Protein AF-0000000076662347 (afdb_homodimer)

Secondary structure (DSSP, 8-state):
--------------------------PPP-EEETTGGG-S-TT--HHHHHHHTPPEETT-EEEE--PPP-SSS----EEEESSHHHHHHT-GGGPEEEE-TTTTSTT-EEEEPPSSS-EEEE--HHHHHHHHTS--EEEE-EEP-/--------------------------PPP-EEETTGGG-S-TT--HHHHHHHTPPEETT-EEEE--PPP-SSS----EEEESSHHHHHHT-GGGPEEEE-TTTTSTT-EEEEPPSSS-EEEE--HHHHHHHHTS--EEEE-EEP-

pLDDT: mean 85.64, std 19.39, range [31.97, 98.94]

Solvent-accessible surface area (backbone atoms only — not comparable to full-atom values): 16741 Å² total; per-residue (Å²): 135,83,82,79,80,81,78,79,77,75,77,76,76,76,74,74,75,75,72,75,70,71,67,78,73,76,76,76,67,48,77,42,52,43,58,54,95,68,28,54,50,78,67,44,66,36,51,60,50,43,54,68,57,56,81,42,39,43,58,18,29,40,28,40,33,34,66,46,65,72,87,83,56,84,53,50,37,38,25,35,37,91,47,59,68,44,51,74,67,35,42,49,89,73,36,44,80,75,36,54,40,59,46,18,36,92,88,26,37,76,43,69,39,57,72,74,56,72,44,36,39,28,21,43,47,81,84,8,44,37,26,67,76,16,39,26,38,37,63,50,59,34,40,82,126,136,84,81,77,80,78,78,78,76,78,77,76,76,76,74,74,75,75,73,74,70,70,67,75,73,75,76,75,69,48,78,40,53,41,58,54,94,68,27,55,50,78,67,42,66,36,52,60,49,44,55,70,56,55,80,43,39,45,58,18,30,40,28,37,34,33,67,46,65,72,87,82,55,84,54,49,38,37,26,36,38,90,47,57,69,45,49,74,65,35,40,50,90,74,36,45,80,76,37,55,41,61,46,18,36,93,90,26,37,74,44,69,38,57,71,73,58,71,44,37,41,27,21,42,46,81,84,10,43,37,26,66,75,16,38,25,38,36,62,47,59,35,41,82,126

Structure (mmCIF, N/CA/C/O backbone):
data_AF-0000000076662347-model_v1
#
loop_
_entity.id
_entity.type
_entity.pdbx_description
1 polymer 'Uncharacterized protein LOC109707554'
#
loop_
_atom_site.group_PDB
_atom_site.id
_atom_site.type_symbol
_atom_site.label_atom_id
_atom_site.label_alt_id
_atom_site.label_comp_id
_atom_site.label_asym_id
_atom_site.label_entity_id
_atom_site.label_seq_id
_atom_site.pdbx_PDB_ins_code
_atom_site.Cartn_x
_atom_site.Cartn_y
_atom_site.Cartn_z
_atom_site.occupancy
_atom_site.B_iso_or_equiv
_atom_site.auth_seq_id
_atom_site.auth_comp_id
_atom_site.auth_asym_id
_atom_site.auth_atom_id
_atom_site.pdbx_PDB_model_num
ATOM 1 N N . MET A 1 1 ? -56.281 64.75 11.688 1 36.59 1 MET A N 1
ATOM 2 C CA . MET A 1 1 ? -55.312 64.312 10.719 1 36.59 1 MET A CA 1
ATOM 3 C C . MET A 1 1 ? -54.75 62.938 11.078 1 36.59 1 MET A C 1
ATOM 5 O O . MET A 1 1 ? -54.219 62.75 12.18 1 36.59 1 MET A O 1
ATOM 9 N N . LYS A 1 2 ? -55.438 61.844 10.562 1 46.56 2 LYS A N 1
ATOM 10 C CA . LYS A 1 2 ? -55.25 60.406 10.648 1 46.56 2 LYS A CA 1
ATOM 11 C C . LYS A 1 2 ? -53.844 60 10.211 1 46.56 2 LYS A C 1
ATOM 13 O O . LYS A 1 2 ? -53.344 60.469 9.188 1 46.56 2 LYS A O 1
ATOM 18 N N . MET A 1 3 ? -52.906 59.656 11.148 1 39.09 3 MET A N 1
ATOM 19 C CA . MET A 1 3 ? -51.562 59.094 11.023 1 39.09 3 MET A CA 1
ATOM 20 C C . MET A 1 3 ? -51.562 57.844 10.172 1 39.09 3 MET A C 1
ATOM 22 O O . MET A 1 3 ? -52.344 56.906 10.43 1 39.09 3 MET A O 1
ATOM 26 N N . ILE A 1 4 ? -51.406 57.844 8.844 1 44.88 4 ILE A N 1
ATOM 27 C CA . ILE A 1 4 ? -51.281 56.75 7.895 1 44.88 4 ILE A CA 1
ATOM 28 C C . ILE A 1 4 ? -50.156 55.812 8.32 1 44.88 4 ILE A C 1
ATOM 30 O O . ILE A 1 4 ? -49.062 56.25 8.672 1 44.88 4 ILE A O 1
ATOM 34 N N . SER A 1 5 ? -50.5 54.594 8.883 1 44.72 5 SER A N 1
ATOM 35 C CA . SER A 1 5 ? -49.688 53.469 9.266 1 44.72 5 SER A CA 1
ATOM 36 C C . SER A 1 5 ? -48.875 52.938 8.086 1 44.72 5 SER A C 1
ATOM 38 O O . SER A 1 5 ? -49.438 52.625 7.031 1 44.72 5 SER A O 1
ATOM 40 N N . ALA A 1 6 ? -47.625 53.406 7.816 1 45.03 6 ALA A N 1
ATOM 41 C CA . ALA A 1 6 ? -46.688 52.938 6.801 1 45.03 6 ALA A CA 1
ATOM 42 C C . ALA A 1 6 ? -46.406 51.438 7.012 1 45.03 6 ALA A C 1
ATOM 44 O O . ALA A 1 6 ? -45.875 51.062 8.062 1 45.03 6 ALA A O 1
ATOM 45 N N . SER A 1 7 ? -47.219 50.5 6.477 1 48.19 7 SER A N 1
ATOM 46 C CA . SER A 1 7 ? -46.969 49.062 6.488 1 48.19 7 SER A CA 1
ATOM 47 C C . SER A 1 7 ? -45.656 48.75 5.773 1 48.19 7 SER A C 1
ATOM 49 O O . SER A 1 7 ? -45.469 49.125 4.613 1 48.19 7 SER A O 1
ATOM 51 N N . VAL A 1 8 ? -44.5 48.75 6.426 1 45 8 VAL A N 1
ATOM 52 C CA . VAL A 1 8 ? -43.188 48.344 5.879 1 45 8 VAL A CA 1
ATOM 53 C C . VAL A 1 8 ? -43.281 46.906 5.398 1 45 8 VAL A C 1
ATOM 55 O O . VAL A 1 8 ? -43.656 46 6.16 1 45 8 VAL A O 1
ATOM 58 N N . VAL A 1 9 ? -43.656 46.656 4.129 1 44.41 9 VAL A N 1
ATOM 59 C CA . VAL A 1 9 ? -43.625 45.344 3.469 1 44.41 9 VAL A CA 1
ATOM 60 C C . VAL A 1 9 ? -42.219 44.781 3.48 1 44.41 9 VAL A C 1
ATOM 62 O O . VAL A 1 9 ? -41.281 45.406 2.926 1 44.41 9 VAL A O 1
ATOM 65 N N . ALA A 1 10 ? -41.812 44.156 4.59 1 41.66 10 ALA A N 1
ATOM 66 C CA . ALA A 1 10 ? -40.562 43.438 4.633 1 41.66 10 ALA A CA 1
ATOM 67 C C . ALA A 1 10 ? -40.469 42.406 3.502 1 41.66 10 ALA A C 1
ATOM 69 O O . ALA A 1 10 ? -41.312 41.562 3.367 1 41.66 10 ALA A O 1
ATOM 70 N N . LEU A 1 11 ? -39.906 42.781 2.299 1 37.81 11 LEU A N 1
ATOM 71 C CA . LEU A 1 11 ? -39.594 41.844 1.225 1 37.81 11 LEU A CA 1
ATOM 72 C C . LEU A 1 11 ? -38.656 40.75 1.723 1 37.81 11 LEU A C 1
ATOM 74 O O . LEU A 1 11 ? -37.562 41 2.184 1 37.81 11 LEU A O 1
ATOM 78 N N . ALA A 1 12 ? -39.25 39.719 2.326 1 46.56 12 ALA A N 1
ATOM 79 C CA . ALA A 1 12 ? -38.469 38.531 2.664 1 46.56 12 ALA A CA 1
ATOM 80 C C . ALA A 1 12 ? -37.75 38 1.438 1 46.56 12 ALA A C 1
ATOM 82 O O . ALA A 1 12 ? -38.375 37.562 0.469 1 46.56 12 ALA A O 1
ATOM 83 N N . ILE A 1 13 ? -36.531 38.531 1.102 1 43.59 13 ILE A N 1
ATOM 84 C CA . ILE A 1 13 ? -35.688 37.875 0.089 1 43.59 13 ILE A CA 1
ATOM 85 C C . ILE A 1 13 ? -35.375 36.438 0.504 1 43.59 13 ILE A C 1
ATOM 87 O O . ILE A 1 13 ? -34.781 36.219 1.558 1 43.59 13 ILE A O 1
ATOM 91 N N . ALA A 1 14 ? -36.188 35.469 0.163 1 47.94 14 ALA A N 1
ATOM 92 C CA . ALA A 1 14 ? -35.844 34.062 0.294 1 47.94 14 ALA A CA 1
ATOM 93 C C . ALA A 1 14 ? -34.562 33.719 -0.481 1 47.94 14 ALA A C 1
ATOM 95 O O . ALA A 1 14 ? -34.531 33.812 -1.711 1 47.94 14 ALA A O 1
ATOM 96 N N . SER A 1 15 ? -33.375 34 0.048 1 49.31 15 SER A N 1
ATOM 97 C CA . SER A 1 15 ? -32.188 33.469 -0.598 1 49.31 15 SER A CA 1
ATOM 98 C C . SER A 1 15 ? -32.25 31.953 -0.74 1 49.31 15 SER A C 1
ATOM 100 O O . SER A 1 15 ? -32.406 31.234 0.25 1 49.31 15 SER A O 1
ATOM 102 N N . THR A 1 16 ? -32.844 31.438 -1.761 1 52.88 16 THR A N 1
ATOM 103 C CA . THR A 1 16 ? -32.688 30.016 -2.068 1 52.88 16 THR A CA 1
ATOM 104 C C . THR A 1 16 ? -31.219 29.641 -2.125 1 52.88 16 THR A C 1
ATOM 106 O O . THR A 1 16 ? -30.469 30.125 -2.979 1 52.88 16 THR A O 1
ATOM 109 N N . LEU A 1 17 ? -30.594 29.5 -0.974 1 49.72 17 LEU A N 1
ATOM 110 C CA . LEU A 1 17 ? -29.281 28.859 -1.024 1 49.72 17 LEU A CA 1
ATOM 111 C C . LEU A 1 17 ? -29.328 27.594 -1.877 1 49.72 17 LEU A C 1
ATOM 113 O O . LEU A 1 17 ? -30.031 26.641 -1.535 1 49.72 17 LEU A O 1
ATOM 117 N N . LEU A 1 18 ? -29.172 27.719 -3.164 1 49.34 18 LEU A N 1
ATOM 118 C CA . LEU A 1 18 ? -28.906 26.547 -4.012 1 49.34 18 LEU A CA 1
ATOM 119 C C . LEU A 1 18 ? -27.719 25.75 -3.484 1 49.34 18 LEU A C 1
ATOM 121 O O . LEU A 1 18 ? -26.578 26.203 -3.547 1 49.34 18 LEU A O 1
ATOM 125 N N . SER A 1 19 ? -27.922 25.031 -2.453 1 53.03 19 SER A N 1
ATOM 126 C CA . SER A 1 19 ? -26.922 24.031 -2.084 1 53.03 19 SER A CA 1
ATOM 127 C C . SER A 1 19 ? -26.578 23.125 -3.262 1 53.03 19 SER A C 1
ATOM 129 O O . SER A 1 19 ? -27.438 22.391 -3.75 1 53.03 19 SER A O 1
ATOM 131 N N . MET A 1 20 ? -25.797 23.594 -4.234 1 46.88 20 MET A N 1
ATOM 132 C CA . MET A 1 20 ? -25.281 22.625 -5.199 1 46.88 20 MET A CA 1
ATOM 133 C C . MET A 1 20 ? -24.734 21.391 -4.488 1 46.88 20 MET A C 1
ATOM 135 O O . MET A 1 20 ? -23.656 21.438 -3.898 1 46.88 20 MET A O 1
ATOM 139 N N . SER A 1 21 ? -25.516 20.516 -3.969 1 48.72 21 SER A N 1
ATOM 140 C CA . SER A 1 21 ? -25.031 19.203 -3.564 1 48.72 21 SER A CA 1
ATOM 141 C C . SER A 1 21 ? -24.172 18.578 -4.656 1 48.72 21 SER A C 1
ATOM 143 O O . SER A 1 21 ? -24.656 18.312 -5.762 1 48.72 21 SER A O 1
ATOM 145 N N . VAL A 1 22 ? -22.953 18.922 -4.891 1 49.84 22 VAL A N 1
ATOM 146 C CA . VAL A 1 22 ? -22.094 18.109 -5.754 1 49.84 22 VAL A CA 1
ATOM 147 C C . VAL A 1 22 ? -22.344 16.625 -5.48 1 49.84 22 VAL A C 1
ATOM 149 O O . VAL A 1 22 ? -22.094 16.156 -4.367 1 49.84 22 VAL A O 1
ATOM 152 N N . PRO A 1 23 ? -23.266 16.031 -6.203 1 46.75 23 PRO A N 1
ATOM 153 C CA . PRO A 1 23 ? -23.391 14.594 -5.949 1 46.75 23 PRO A CA 1
ATOM 154 C C . PRO A 1 23 ? -22.031 13.875 -5.93 1 46.75 23 PRO A C 1
ATOM 156 O O . PRO A 1 23 ? -21.203 14.117 -6.797 1 46.75 23 PRO A O 1
ATOM 159 N N . LEU A 1 24 ? -21.469 13.602 -4.816 1 52.66 24 LEU A N 1
ATOM 160 C CA . LEU A 1 24 ? -20.406 12.602 -4.887 1 52.66 24 LEU A CA 1
ATOM 161 C C . LEU A 1 24 ? -20.703 11.578 -5.98 1 52.66 24 LEU A C 1
ATOM 163 O O . LEU A 1 24 ? -21.672 10.812 -5.875 1 52.66 24 LEU A O 1
ATOM 167 N N . ALA A 1 25 ? -20.656 12 -7.195 1 53.94 25 ALA A N 1
ATOM 168 C CA . ALA A 1 25 ? -20.938 11.07 -8.281 1 53.94 25 ALA A CA 1
ATOM 169 C C . ALA A 1 25 ? -20.422 9.672 -7.953 1 53.94 25 ALA A C 1
ATOM 171 O O . ALA A 1 25 ? -19.219 9.492 -7.715 1 53.94 25 ALA A O 1
ATOM 172 N N . ALA A 1 26 ? -21.266 8.828 -7.352 1 65.31 26 ALA A N 1
ATOM 173 C CA . ALA A 1 26 ? -21.031 7.426 -7.031 1 65.31 26 ALA A CA 1
ATOM 174 C C . ALA A 1 26 ? -20.391 6.695 -8.211 1 65.31 26 ALA A C 1
ATOM 176 O O . ALA A 1 26 ? -20.938 6.695 -9.32 1 65.31 26 ALA A O 1
ATOM 177 N N . ARG A 1 27 ? -19.047 6.594 -8.297 1 75.62 27 ARG A N 1
ATOM 178 C CA . ARG A 1 27 ? -18.375 5.824 -9.336 1 75.62 27 ARG A CA 1
ATOM 179 C C . ARG A 1 27 ? -18.984 4.434 -9.469 1 75.62 27 ARG A C 1
ATOM 181 O O . ARG A 1 27 ? -19.328 3.805 -8.469 1 75.62 27 ARG A O 1
ATOM 188 N N . LEU A 1 28 ? -19.359 4.094 -10.703 1 85.75 28 LEU A N 1
ATOM 189 C CA . LEU A 1 28 ? -19.844 2.748 -11 1 85.75 28 LEU A CA 1
ATOM 190 C C . LEU A 1 28 ? -18.75 1.714 -10.758 1 85.75 28 LEU A C 1
ATOM 192 O O . LEU A 1 28 ? -17.562 2 -10.953 1 85.75 28 LEU A O 1
ATOM 196 N N . ASN A 1 29 ? -19.203 0.575 -10.297 1 90.94 29 ASN A N 1
ATOM 197 C CA . ASN A 1 29 ? -18.266 -0.521 -10.086 1 90.94 29 ASN A CA 1
ATOM 198 C C . ASN A 1 29 ? -17.578 -0.938 -11.383 1 90.94 29 ASN A C 1
ATOM 200 O O . ASN A 1 29 ? -18.188 -0.909 -12.445 1 90.94 29 ASN A O 1
ATOM 204 N N . LYS A 1 30 ? -16.359 -1.307 -11.242 1 94.94 30 LYS A N 1
ATOM 205 C CA . LYS A 1 30 ? -15.531 -1.696 -12.383 1 94.94 30 LYS A CA 1
ATOM 206 C C . LYS A 1 30 ? -14.914 -3.078 -12.172 1 94.94 30 LYS A C 1
ATOM 208 O O . LYS A 1 30 ? -14.828 -3.559 -11.039 1 94.94 30 LYS A O 1
ATOM 213 N N . GLU A 1 31 ? -14.586 -3.643 -13.273 1 97.5 31 GLU A N 1
ATOM 214 C CA . GLU A 1 31 ? -13.758 -4.844 -13.281 1 97.5 31 GLU A CA 1
ATOM 215 C C . GLU A 1 31 ? -12.297 -4.512 -13.586 1 97.5 31 GLU A C 1
ATOM 217 O O . GLU A 1 31 ? -12.008 -3.809 -14.555 1 97.5 31 GLU A O 1
ATOM 222 N N . PHE A 1 32 ? -11.453 -4.945 -12.797 1 98.38 32 PHE A N 1
ATOM 223 C CA . PHE A 1 32 ? -10.023 -4.766 -12.977 1 98.38 32 PHE A CA 1
ATOM 224 C C . PHE A 1 32 ? -9.336 -6.105 -13.227 1 98.38 32 PHE A C 1
ATOM 226 O O . PHE A 1 32 ? -9.383 -7 -12.383 1 98.38 32 PHE A O 1
ATOM 233 N N . VAL A 1 33 ? -8.688 -6.203 -14.367 1 98.81 33 VAL A N 1
ATOM 234 C CA . VAL A 1 33 ? -7.809 -7.355 -14.539 1 98.81 33 VAL A CA 1
ATOM 235 C C . VAL A 1 33 ? -6.52 -7.145 -13.75 1 98.81 33 VAL A C 1
ATOM 237 O O . VAL A 1 33 ? -5.758 -6.219 -14.031 1 98.81 33 VAL A O 1
ATOM 240 N N . VAL A 1 34 ? -6.312 -7.996 -12.781 1 98.88 34 VAL A N 1
ATOM 241 C CA . VAL A 1 34 ? -5.125 -7.871 -11.945 1 98.88 34 VAL A CA 1
ATOM 242 C C . VAL A 1 34 ? -3.869 -8.039 -12.797 1 98.88 34 VAL A C 1
ATOM 244 O O . VAL A 1 34 ? -3.721 -9.031 -13.508 1 98.88 34 VAL A O 1
ATOM 247 N N . GLY A 1 35 ? -2.988 -7.027 -12.727 1 98.62 35 GLY A N 1
ATOM 248 C CA . GLY A 1 35 ? -1.78 -7.031 -13.531 1 98.62 35 GLY A CA 1
ATOM 249 C C . GLY A 1 35 ? -1.996 -6.477 -14.93 1 98.62 35 GLY A C 1
ATOM 250 O O . GLY A 1 35 ? -1.051 -6.367 -15.711 1 98.62 35 GLY A O 1
ATOM 251 N N . GLY A 1 36 ? -3.301 -6.164 -15.273 1 98.19 36 GLY A N 1
ATOM 252 C CA . GLY A 1 36 ? -3.588 -5.676 -16.609 1 98.19 36 GLY A CA 1
ATOM 253 C C . GLY A 1 36 ? -3.225 -6.668 -17.703 1 98.19 36 GLY A C 1
ATOM 254 O O . GLY A 1 36 ? -3.623 -7.832 -17.641 1 98.19 36 GLY A O 1
ATOM 255 N N . ASP A 1 37 ? -2.338 -6.176 -18.656 1 97.88 37 ASP A N 1
ATOM 256 C CA . ASP A 1 37 ? -1.938 -7.008 -19.781 1 97.88 37 ASP A CA 1
ATOM 257 C C . ASP A 1 37 ? -0.976 -8.109 -19.344 1 97.88 37 ASP A C 1
ATOM 259 O O . ASP A 1 37 ? -0.789 -9.102 -20.047 1 97.88 37 ASP A O 1
ATOM 263 N N . GLN A 1 38 ? -0.373 -7.93 -18.25 1 97.81 38 GLN A N 1
ATOM 264 C CA . GLN A 1 38 ? 0.601 -8.898 -17.766 1 97.81 38 GLN A CA 1
ATOM 265 C C . GLN A 1 38 ? -0.09 -10.078 -17.078 1 97.81 38 GLN A C 1
ATOM 267 O O . GLN A 1 38 ? 0.528 -11.117 -16.844 1 97.81 38 GLN A O 1
ATOM 272 N N . HIS A 1 39 ? -1.378 -9.867 -16.672 1 98.31 39 HIS A N 1
ATOM 273 C CA . HIS A 1 39 ? -2.139 -10.883 -15.945 1 98.31 39 HIS A CA 1
ATOM 274 C C . HIS A 1 39 ? -1.441 -11.266 -14.648 1 98.31 39 HIS A C 1
ATOM 276 O O . HIS A 1 39 ? -0.762 -10.445 -14.031 1 98.31 39 HIS A O 1
ATOM 282 N N . TRP A 1 40 ? -1.834 -12.383 -14.023 1 98.62 40 TRP A N 1
ATOM 283 C CA . TRP A 1 40 ? -1.321 -12.906 -12.766 1 98.62 40 TRP A CA 1
ATOM 284 C C . TRP A 1 40 ? -0.159 -13.867 -13.008 1 98.62 40 TRP A C 1
ATOM 286 O O . TRP A 1 40 ? -0.367 -15.023 -13.367 1 98.62 40 TRP A O 1
ATOM 296 N N . ARG A 1 41 ? 1.126 -13.289 -12.758 1 97.06 41 ARG A N 1
ATOM 297 C CA . ARG A 1 41 ? 2.297 -14.086 -13.109 1 97.06 41 ARG A CA 1
ATOM 298 C C . ARG A 1 41 ? 3.469 -13.773 -12.188 1 97.06 41 ARG A C 1
ATOM 300 O O . ARG A 1 41 ? 3.463 -12.758 -11.492 1 97.06 41 ARG A O 1
ATOM 307 N N . PHE A 1 42 ? 4.43 -14.609 -12.305 1 96.94 42 PHE A N 1
ATOM 308 C CA . PHE A 1 42 ? 5.648 -14.484 -11.516 1 96.94 42 PHE A CA 1
ATOM 309 C C . PHE A 1 42 ? 6.449 -13.258 -11.938 1 96.94 42 PHE A C 1
ATOM 311 O O . PHE A 1 42 ? 6.578 -12.977 -13.133 1 96.94 42 PHE A O 1
ATOM 318 N N . GLY A 1 43 ? 6.922 -12.484 -10.945 1 97.44 43 GLY A N 1
ATOM 319 C CA . GLY A 1 43 ? 7.918 -11.453 -11.195 1 97.44 43 GLY A CA 1
ATOM 320 C C . GLY A 1 43 ? 7.312 -10.094 -11.5 1 97.44 43 GLY A C 1
ATOM 321 O O . GLY A 1 43 ? 8.039 -9.133 -11.75 1 97.44 43 GLY A O 1
ATOM 322 N N . TYR A 1 44 ? 6.07 -9.969 -11.523 1 97.88 44 TYR A N 1
ATOM 323 C CA . TYR A 1 44 ? 5.406 -8.695 -11.797 1 97.88 44 TYR A CA 1
ATOM 324 C C . TYR A 1 44 ? 5.203 -7.906 -10.516 1 97.88 44 TYR A C 1
ATOM 326 O O . TYR A 1 44 ? 4.973 -8.484 -9.453 1 97.88 44 TYR A O 1
ATOM 334 N N . ASN A 1 45 ? 5.227 -6.57 -10.555 1 97.12 45 ASN A N 1
ATOM 335 C CA . ASN A 1 45 ? 5.055 -5.715 -9.391 1 97.12 45 ASN A CA 1
ATOM 336 C C . ASN A 1 45 ? 3.592 -5.34 -9.172 1 97.12 45 ASN A C 1
ATOM 338 O O . ASN A 1 45 ? 3.152 -4.27 -9.594 1 97.12 45 ASN A O 1
ATOM 342 N N . TYR A 1 46 ? 2.902 -6.09 -8.414 1 98.19 46 TYR A N 1
ATOM 343 C CA . TYR A 1 46 ? 1.467 -5.902 -8.242 1 98.19 46 TYR A CA 1
ATOM 344 C C . TYR A 1 46 ? 1.179 -4.746 -7.293 1 98.19 46 TYR A C 1
ATOM 346 O O . TYR A 1 46 ? 0.085 -4.176 -7.312 1 98.19 46 TYR A O 1
ATOM 354 N N . SER A 1 47 ? 2.115 -4.453 -6.41 1 95.06 47 SER A N 1
ATOM 355 C CA . SER A 1 47 ? 1.918 -3.287 -5.559 1 95.06 47 SER A CA 1
ATOM 356 C C . SER A 1 47 ? 1.831 -2.008 -6.383 1 95.06 47 SER A C 1
ATOM 358 O O . SER A 1 47 ? 0.982 -1.152 -6.121 1 95.06 47 SER A O 1
ATOM 360 N N . ASP A 1 48 ? 2.742 -1.878 -7.34 1 95.75 48 ASP A N 1
ATOM 361 C CA . ASP A 1 48 ? 2.664 -0.734 -8.242 1 95.75 48 ASP A CA 1
ATOM 362 C C . ASP A 1 48 ? 1.347 -0.731 -9.016 1 95.75 48 ASP A C 1
ATOM 364 O O . ASP A 1 48 ? 0.725 0.319 -9.188 1 95.75 48 ASP A O 1
ATOM 368 N N . TRP A 1 49 ? 0.924 -1.84 -9.555 1 97.88 49 TRP A N 1
ATOM 369 C CA . TRP A 1 49 ? -0.338 -1.966 -10.281 1 97.88 49 TRP A CA 1
ATOM 370 C C . TRP A 1 49 ? -1.504 -1.478 -9.43 1 97.88 49 TRP A C 1
ATOM 372 O O . TRP A 1 49 ? -2.369 -0.742 -9.906 1 97.88 49 TRP A O 1
ATOM 382 N N . ALA A 1 50 ? -1.523 -1.972 -8.133 1 96.38 50 ALA A N 1
ATOM 383 C CA . ALA A 1 50 ? -2.615 -1.605 -7.238 1 96.38 50 ALA A CA 1
ATOM 384 C C . ALA A 1 50 ? -2.658 -0.097 -7.012 1 96.38 50 ALA A C 1
ATOM 386 O O . ALA A 1 50 ? -3.732 0.508 -7.012 1 96.38 50 ALA A O 1
ATOM 387 N N . LEU A 1 51 ? -1.52 0.499 -6.832 1 94.69 51 LEU A N 1
ATOM 388 C CA . LEU A 1 51 ? -1.453 1.937 -6.594 1 94.69 51 LEU A CA 1
ATOM 389 C C . LEU A 1 51 ? -1.923 2.715 -7.816 1 94.69 51 LEU A C 1
ATOM 391 O O . LEU A 1 51 ? -2.621 3.723 -7.688 1 94.69 51 LEU A O 1
ATOM 395 N N . ARG A 1 52 ? -1.605 2.277 -8.977 1 95.19 52 ARG A N 1
ATOM 396 C CA . ARG A 1 52 ? -1.962 2.967 -10.211 1 95.19 52 ARG A CA 1
ATOM 397 C C . ARG A 1 52 ? -3.459 2.865 -10.484 1 95.19 52 ARG A C 1
ATOM 399 O O . ARG A 1 52 ? -4.016 3.672 -11.234 1 95.19 52 ARG A O 1
ATOM 406 N N . ASN A 1 53 ? -4.074 1.907 -9.891 1 94.31 53 ASN A N 1
ATOM 407 C CA . ASN A 1 53 ? -5.492 1.695 -10.156 1 94.31 53 ASN A CA 1
ATOM 408 C C . ASN A 1 53 ? -6.352 2.162 -8.984 1 94.31 53 ASN A C 1
ATOM 410 O O . ASN A 1 53 ? -7.57 1.972 -8.984 1 94.31 53 ASN A O 1
ATOM 414 N N . PHE A 1 54 ? -5.695 2.725 -7.965 1 88.56 54 PHE A N 1
ATOM 415 C CA . PHE A 1 54 ? -6.422 3.316 -6.852 1 88.56 54 PHE A CA 1
ATOM 416 C C . PHE A 1 54 ? -7.285 4.48 -7.324 1 88.56 54 PHE A C 1
ATOM 418 O O . PHE A 1 54 ? -6.91 5.203 -8.25 1 88.56 54 PHE A O 1
ATOM 425 N N . PRO A 1 55 ? -8.531 4.746 -6.727 1 87.25 55 PRO A N 1
ATOM 426 C CA . PRO A 1 55 ? -9.164 3.979 -5.648 1 87.25 55 PRO A CA 1
ATOM 427 C C . PRO A 1 55 ? -9.977 2.797 -6.164 1 87.25 55 PRO A C 1
ATOM 429 O O . PRO A 1 55 ? -10.531 2.857 -7.262 1 87.25 55 PRO A O 1
ATOM 432 N N . PHE A 1 56 ? -9.984 1.774 -5.363 1 91.06 56 PHE A N 1
ATOM 433 C CA . PHE A 1 56 ? -10.977 0.711 -5.488 1 91.06 56 PHE A CA 1
ATOM 434 C C . PHE A 1 56 ? -12.188 0.989 -4.602 1 91.06 56 PHE A C 1
ATOM 436 O O . PHE A 1 56 ? -12.047 1.539 -3.506 1 91.06 56 PHE A O 1
ATOM 443 N N . ILE A 1 57 ? -13.344 0.635 -5.07 1 88.06 57 ILE A N 1
ATOM 444 C CA . ILE A 1 57 ? -14.523 0.852 -4.242 1 88.06 57 ILE A CA 1
ATOM 445 C C . ILE A 1 57 ? -15.242 -0.475 -4.016 1 88.06 57 ILE A C 1
ATOM 447 O O . ILE A 1 57 ? -14.93 -1.479 -4.66 1 88.06 57 ILE A O 1
ATOM 451 N N . ASP A 1 58 ? -16.141 -0.344 -3.096 1 88.12 58 ASP A N 1
ATOM 452 C CA . ASP A 1 58 ? -16.953 -1.513 -2.797 1 88.12 58 ASP A CA 1
ATOM 453 C C . ASP A 1 58 ? -17.609 -2.066 -4.062 1 88.12 58 ASP A C 1
ATOM 455 O O . ASP A 1 58 ? -18.094 -1.305 -4.898 1 88.12 58 ASP A O 1
ATOM 459 N N . ASP A 1 59 ? -17.562 -3.342 -4.227 1 92.06 59 ASP A N 1
ATOM 460 C CA . ASP A 1 59 ? -18.234 -4.086 -5.285 1 92.06 59 ASP A CA 1
ATOM 461 C C . ASP A 1 59 ? -17.469 -3.996 -6.598 1 92.06 59 ASP A C 1
ATOM 463 O O . ASP A 1 59 ? -17.906 -4.527 -7.621 1 92.06 59 ASP A O 1
ATOM 467 N N . ASP A 1 60 ? -16.375 -3.309 -6.582 1 95.44 60 ASP A N 1
ATOM 468 C CA . ASP A 1 60 ? -15.453 -3.543 -7.695 1 95.44 60 ASP A CA 1
ATOM 469 C C .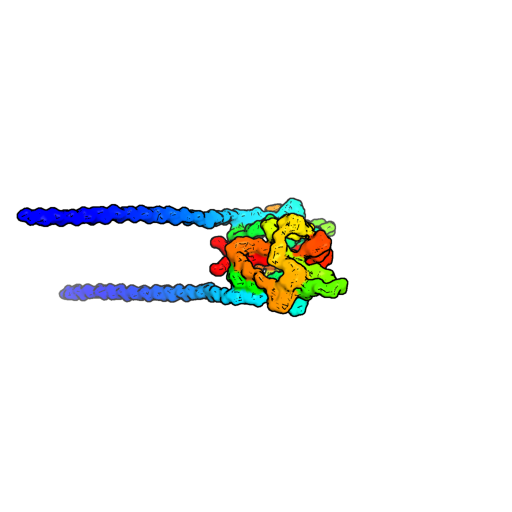 ASP A 1 60 ? -15.086 -5.02 -7.797 1 95.44 60 ASP A C 1
ATOM 471 O O . ASP A 1 60 ? -15.164 -5.754 -6.812 1 95.44 60 ASP A O 1
ATOM 475 N N . ILE A 1 61 ? -14.727 -5.449 -8.977 1 97.88 61 ILE A N 1
ATOM 476 C CA . ILE A 1 61 ? -14.383 -6.844 -9.203 1 97.88 61 ILE A CA 1
ATOM 477 C C . ILE A 1 61 ? -12.922 -6.949 -9.648 1 97.88 61 ILE A C 1
ATOM 479 O O . ILE A 1 61 ? -12.492 -6.242 -10.562 1 97.88 61 ILE A O 1
ATOM 483 N N . LEU A 1 62 ? -12.156 -7.805 -8.984 1 98.56 62 LEU A N 1
ATOM 484 C CA . LEU A 1 62 ? -10.82 -8.188 -9.43 1 98.56 62 LEU A CA 1
ATOM 485 C C . LEU A 1 62 ? -10.867 -9.477 -10.242 1 98.56 62 LEU A C 1
ATOM 487 O O . LEU A 1 62 ? -11.492 -10.453 -9.82 1 98.56 62 LEU A O 1
ATOM 491 N N . VAL A 1 63 ? -10.266 -9.438 -11.367 1 98.94 63 VAL A N 1
ATOM 492 C CA . VAL A 1 63 ? -10.195 -10.617 -12.227 1 98.94 63 VAL A CA 1
ATOM 493 C C . VAL A 1 63 ? -8.758 -11.125 -12.281 1 98.94 63 VAL A C 1
ATOM 495 O O . VAL A 1 63 ? -7.863 -10.422 -12.758 1 98.94 63 VAL A O 1
ATOM 498 N N . PHE A 1 64 ? -8.531 -12.352 -11.828 1 98.94 64 PHE A N 1
ATOM 499 C CA . PHE A 1 64 ? -7.23 -13.008 -11.883 1 98.94 64 PHE A CA 1
ATOM 500 C C . PHE A 1 64 ? -7.164 -13.977 -13.062 1 98.94 64 PHE A C 1
ATOM 502 O O . PHE A 1 64 ? -7.891 -14.977 -13.094 1 98.94 64 PHE A O 1
ATOM 509 N N . LYS A 1 65 ? -6.25 -13.633 -13.953 1 98.69 65 LYS A N 1
ATOM 510 C CA . LYS A 1 65 ? -6.07 -14.5 -15.117 1 98.69 65 LYS A CA 1
ATOM 511 C C . LYS A 1 65 ? -4.699 -15.164 -15.094 1 98.69 65 LYS A C 1
ATOM 513 O O . LYS A 1 65 ? -3.676 -14.492 -14.961 1 98.69 65 LYS A O 1
ATOM 518 N N . TYR A 1 66 ? -4.641 -16.453 -15.195 1 97.75 66 TYR A N 1
ATOM 519 C CA . TYR A 1 66 ? -3.418 -17.25 -15.297 1 97.75 66 TYR A CA 1
ATOM 520 C C . TYR A 1 66 ? -3.689 -18.594 -15.977 1 97.75 66 TYR A C 1
ATOM 522 O O . TYR A 1 66 ? -4.812 -19.094 -15.93 1 97.75 66 TYR A O 1
ATOM 530 N N . ASP A 1 67 ? -2.676 -19.094 -16.594 1 94.25 67 ASP A N 1
ATOM 531 C CA . ASP A 1 67 ? -2.834 -20.312 -17.359 1 94.25 67 ASP A CA 1
ATOM 532 C C . ASP A 1 67 ? -2.965 -21.531 -16.438 1 94.25 67 ASP A C 1
ATOM 534 O O . ASP A 1 67 ? -2.275 -21.625 -15.422 1 94.25 67 ASP A O 1
ATOM 538 N N . PRO A 1 68 ? -3.873 -22.5 -16.844 1 93.44 68 PRO A N 1
ATOM 539 C CA . PRO A 1 68 ? -3.928 -23.75 -16.094 1 93.44 68 PRO A CA 1
ATOM 540 C C . PRO A 1 68 ? -2.658 -24.594 -16.234 1 93.44 68 PRO A C 1
ATOM 542 O O . PRO A 1 68 ? -1.906 -24.406 -17.203 1 93.44 68 PRO A O 1
ATOM 545 N N . PRO A 1 69 ? -2.453 -25.484 -15.211 1 91.31 69 PRO A N 1
ATOM 546 C CA . PRO A 1 69 ? -1.277 -26.344 -15.336 1 91.31 69 PRO A CA 1
ATOM 547 C C . PRO A 1 69 ? -1.306 -27.203 -16.609 1 91.31 69 PRO A C 1
ATOM 549 O O . PRO A 1 69 ? -2.363 -27.703 -16.984 1 91.31 69 PRO A O 1
ATOM 552 N N . ASN A 1 70 ? -0.217 -27.203 -17.234 1 88.06 70 ASN A N 1
ATOM 553 C CA . ASN A 1 70 ? -0.13 -28.031 -18.438 1 88.06 70 ASN A CA 1
ATOM 554 C C . ASN A 1 70 ? 1.111 -28.922 -18.422 1 88.06 70 ASN A C 1
ATOM 556 O O . ASN A 1 70 ? 1.506 -29.469 -19.453 1 88.06 70 ASN A O 1
ATOM 560 N N . GLY A 1 71 ? 1.759 -29.172 -17.391 1 85.5 71 GLY A N 1
ATOM 561 C CA . GLY A 1 71 ? 2.914 -30.031 -17.219 1 85.5 71 GLY A CA 1
ATOM 562 C C . GLY A 1 71 ? 4.234 -29.297 -17.375 1 85.5 71 GLY A C 1
ATOM 563 O O . GLY A 1 71 ? 5.266 -29.766 -16.875 1 85.5 71 GLY A O 1
ATOM 564 N N . THR A 1 72 ? 4.254 -28.094 -18.047 1 86.44 72 THR A N 1
ATOM 565 C CA . THR A 1 72 ? 5.504 -27.406 -18.312 1 86.44 72 THR A CA 1
ATOM 566 C C . THR A 1 72 ? 5.566 -26.078 -17.562 1 86.44 72 THR A C 1
ATOM 568 O O . THR A 1 72 ? 6.633 -25.469 -17.453 1 86.44 72 THR A O 1
ATOM 571 N N . ASN A 1 73 ? 4.438 -25.703 -17.125 1 86.19 73 ASN A N 1
ATOM 572 C CA . ASN A 1 73 ? 4.441 -24.422 -16.438 1 86.19 73 ASN A CA 1
ATOM 573 C C . ASN A 1 73 ? 4.191 -24.594 -14.945 1 86.19 73 ASN A C 1
ATOM 575 O O . ASN A 1 73 ? 3.646 -25.609 -14.508 1 86.19 73 ASN A O 1
ATOM 579 N N . THR A 1 74 ? 4.699 -23.641 -14.172 1 88.31 74 THR A N 1
ATOM 580 C CA . THR A 1 74 ? 4.375 -23.594 -12.75 1 88.31 74 THR A CA 1
ATOM 581 C C . THR A 1 74 ? 2.982 -23 -12.539 1 88.31 74 THR A C 1
ATOM 583 O O . THR A 1 74 ? 2.676 -21.922 -13.047 1 88.31 74 THR A O 1
ATOM 586 N N . PRO A 1 75 ? 2.213 -23.797 -11.883 1 94.31 75 PRO A N 1
ATOM 587 C CA . PRO A 1 75 ? 0.852 -23.312 -11.656 1 94.31 75 PRO A CA 1
ATOM 588 C C . PRO A 1 75 ? 0.802 -22.141 -10.664 1 94.31 75 PRO A C 1
ATOM 590 O O . PRO A 1 75 ? 1.713 -21.984 -9.844 1 94.31 75 PRO A O 1
ATOM 593 N N . TYR A 1 76 ? -0.222 -21.328 -10.773 1 97.62 76 TYR A N 1
ATOM 594 C CA . TYR A 1 76 ? -0.517 -20.266 -9.82 1 97.62 76 TYR A CA 1
ATOM 595 C C . TYR A 1 76 ? -1.872 -20.484 -9.156 1 97.62 76 TYR A C 1
ATOM 597 O O . TYR A 1 76 ? -2.686 -21.281 -9.641 1 97.62 76 TYR A O 1
ATOM 605 N N . ASN A 1 77 ? -2.135 -19.906 -8.039 1 98.5 77 ASN A N 1
ATOM 606 C CA . ASN A 1 77 ? -3.43 -19.812 -7.375 1 98.5 77 ASN A CA 1
ATOM 607 C C . ASN A 1 77 ? -3.674 -18.406 -6.836 1 98.5 77 ASN A C 1
ATOM 609 O O . ASN A 1 77 ? -2.883 -17.5 -7.082 1 98.5 77 ASN A O 1
ATOM 613 N N . VAL A 1 78 ? -4.805 -18.156 -6.254 1 98.88 78 VAL A N 1
ATOM 614 C CA . VAL A 1 78 ? -5.094 -16.906 -5.551 1 98.88 78 VAL A CA 1
ATOM 615 C C . VAL A 1 78 ? -5.445 -17.203 -4.094 1 98.88 78 VAL A C 1
ATOM 617 O O . VAL A 1 78 ? -6.344 -18 -3.818 1 98.88 78 VAL A O 1
ATOM 620 N N . MET A 1 79 ? -4.703 -16.625 -3.23 1 98.69 79 MET A N 1
ATOM 621 C CA . MET A 1 79 ? -4.957 -16.75 -1.798 1 98.69 79 MET A CA 1
ATOM 622 C C . MET A 1 79 ? -5.188 -15.391 -1.158 1 98.69 79 MET A C 1
ATOM 624 O O . MET A 1 79 ? -4.836 -14.367 -1.736 1 98.69 79 MET A O 1
ATOM 628 N N . SER A 1 80 ? -5.777 -15.445 -0.01 1 98.12 80 SER A N 1
ATOM 629 C CA . SER A 1 80 ? -5.996 -14.219 0.755 1 98.12 80 SER A CA 1
ATOM 630 C C . SER A 1 80 ? -5.539 -14.383 2.201 1 98.12 80 SER A C 1
ATOM 632 O O . SER A 1 80 ? -5.625 -15.477 2.766 1 98.12 80 SER A O 1
ATOM 634 N N . PHE A 1 81 ? -5.043 -13.32 2.777 1 97.5 81 PHE A N 1
ATOM 635 C CA . PHE A 1 81 ? -4.641 -13.281 4.18 1 97.5 81 PHE A CA 1
ATOM 636 C C . PHE A 1 81 ? -5.594 -12.406 4.988 1 97.5 81 PHE A C 1
ATOM 638 O O . PHE A 1 81 ? -6.18 -11.461 4.461 1 97.5 81 PHE A O 1
ATOM 645 N N . ASP A 1 82 ? -5.652 -12.656 6.289 1 94.5 82 ASP A N 1
ATOM 646 C CA . ASP A 1 82 ? -6.547 -11.898 7.16 1 94.5 82 ASP A CA 1
ATOM 647 C C . ASP A 1 82 ? -5.793 -10.805 7.91 1 94.5 82 ASP A C 1
ATOM 649 O O . ASP A 1 82 ? -6.402 -9.883 8.453 1 94.5 82 ASP A O 1
ATOM 653 N N . ASN A 1 83 ? -4.492 -10.945 7.965 1 94.62 83 ASN A N 1
ATOM 654 C CA . ASN A 1 83 ? -3.729 -9.953 8.719 1 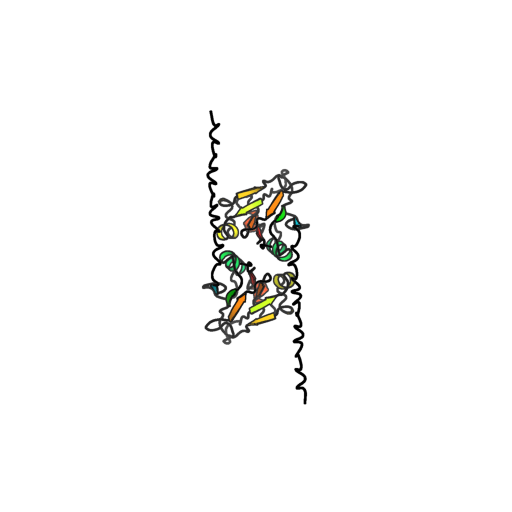94.62 83 ASN A CA 1
ATOM 655 C C . ASN A 1 83 ? -2.445 -9.562 7.988 1 94.62 83 ASN A C 1
ATOM 657 O O . ASN A 1 83 ? -1.889 -10.359 7.23 1 94.62 83 ASN A O 1
ATOM 661 N N . PRO A 1 84 ? -1.985 -8.367 8.266 1 95.94 84 PRO A N 1
ATOM 662 C CA . PRO A 1 84 ? -0.847 -7.863 7.496 1 95.94 84 PRO A CA 1
ATOM 663 C C . PRO A 1 84 ? 0.446 -8.625 7.785 1 95.94 84 PRO A C 1
ATOM 665 O O . PRO A 1 84 ? 1.289 -8.773 6.895 1 95.94 84 PRO A O 1
ATOM 668 N N . ASP A 1 85 ? 0.644 -9.18 9.008 1 97.5 85 ASP A N 1
ATOM 669 C CA . ASP A 1 85 ? 1.889 -9.867 9.328 1 97.5 85 ASP A CA 1
ATOM 670 C C . ASP A 1 85 ? 2.039 -11.148 8.508 1 97.5 85 ASP A C 1
ATOM 672 O O . ASP A 1 85 ? 3.113 -11.422 7.969 1 97.5 85 ASP A O 1
ATOM 676 N N . ASP A 1 86 ? 0.97 -11.922 8.414 1 98.25 86 ASP A N 1
ATOM 677 C CA . ASP A 1 86 ? 1.007 -13.125 7.598 1 98.25 86 ASP A CA 1
ATOM 678 C C . ASP A 1 86 ? 1.167 -12.781 6.117 1 98.25 86 ASP A C 1
ATOM 680 O O . ASP A 1 86 ? 1.9 -13.461 5.391 1 98.25 86 ASP A O 1
ATOM 684 N N . TYR A 1 87 ? 0.515 -11.781 5.664 1 98.06 87 TYR A N 1
ATOM 685 C CA . TYR A 1 87 ? 0.644 -11.297 4.293 1 98.06 87 TYR A CA 1
ATOM 686 C C . TYR A 1 87 ? 2.082 -10.898 3.988 1 98.06 87 TYR A C 1
ATOM 688 O O . TYR A 1 87 ? 2.654 -11.328 2.986 1 98.06 87 TYR A O 1
ATOM 696 N N . LEU A 1 88 ? 2.65 -10.102 4.871 1 97.69 88 LEU A N 1
ATOM 697 C CA . LEU A 1 88 ? 3.984 -9.562 4.637 1 97.69 88 LEU A CA 1
ATOM 698 C C . LEU A 1 88 ? 5.031 -10.664 4.645 1 97.69 88 LEU A C 1
ATOM 700 O O . LEU A 1 88 ? 5.992 -10.625 3.875 1 97.69 88 LEU A O 1
ATOM 704 N N . SER A 1 89 ? 4.816 -11.68 5.449 1 97.38 89 SER A N 1
ATOM 705 C CA . SER A 1 89 ? 5.789 -12.758 5.551 1 97.38 89 SER A CA 1
ATOM 706 C C . SER A 1 89 ? 5.477 -13.883 4.57 1 97.38 89 SER A C 1
ATOM 708 O O . SER A 1 89 ? 6.207 -14.875 4.496 1 97.38 89 SER A O 1
ATOM 710 N N . CYS A 1 90 ? 4.434 -13.758 3.875 1 98.31 90 CYS A N 1
ATOM 711 C CA . CYS A 1 90 ? 3.973 -14.805 2.965 1 98.31 90 CYS A CA 1
ATOM 712 C C . CYS A 1 90 ? 3.787 -16.125 3.697 1 98.31 90 CYS A C 1
ATOM 714 O O . CYS A 1 90 ? 4.273 -17.156 3.244 1 98.31 90 CYS A O 1
ATOM 716 N N . ASN A 1 91 ? 3.092 -15.984 4.82 1 98.06 91 ASN A N 1
ATOM 717 C CA . ASN A 1 91 ? 2.738 -17.188 5.578 1 98.06 91 ASN A CA 1
ATOM 718 C C . ASN A 1 91 ? 1.538 -17.906 4.969 1 98.06 91 ASN A C 1
ATOM 720 O O . ASN A 1 91 ? 0.437 -17.859 5.516 1 98.06 91 ASN A O 1
ATOM 724 N N . VAL A 1 92 ? 1.742 -18.703 3.957 1 97.75 92 VAL A N 1
ATOM 725 C CA . VAL A 1 92 ? 0.669 -19.234 3.123 1 97.75 92 VAL A CA 1
ATOM 726 C C . VAL A 1 92 ? -0.108 -20.297 3.895 1 97.75 92 VAL A C 1
ATOM 728 O O . VAL A 1 92 ? -1.246 -20.609 3.545 1 97.75 92 VAL A O 1
ATOM 731 N N . GLY A 1 93 ? 0.522 -20.812 4.938 1 97.75 93 GLY A N 1
ATOM 732 C CA . GLY A 1 93 ? -0.196 -21.75 5.789 1 97.75 93 GLY A CA 1
ATOM 733 C C . GLY A 1 93 ? -1.379 -21.125 6.5 1 97.75 93 GLY A C 1
ATOM 734 O O . GLY A 1 93 ? -2.287 -21.828 6.949 1 97.75 93 GLY A O 1
ATOM 735 N N . LYS A 1 94 ? -1.381 -19.828 6.656 1 98.06 94 LYS A N 1
ATOM 736 C CA . LYS A 1 94 ? -2.449 -19.109 7.34 1 98.06 94 LYS A CA 1
ATOM 737 C C . LYS A 1 94 ? -3.383 -18.422 6.34 1 98.06 94 LYS A C 1
ATOM 739 O O . LYS A 1 94 ? -4.312 -17.719 6.734 1 98.06 94 LYS A O 1
ATOM 744 N N . ALA A 1 95 ? -3.152 -18.641 5.023 1 98.38 95 ALA A N 1
ATOM 745 C CA . ALA A 1 95 ? -3.961 -18 3.988 1 98.38 95 ALA A CA 1
ATOM 746 C C . ALA A 1 95 ? -5.137 -18.891 3.59 1 98.38 95 ALA A C 1
ATOM 748 O O . ALA A 1 95 ? -5.117 -20.094 3.822 1 98.38 95 ALA A O 1
ATOM 749 N N . LYS A 1 96 ? -6.098 -18.281 3.107 1 98.12 96 LYS A N 1
ATOM 750 C CA . LYS A 1 96 ? -7.238 -18.969 2.508 1 98.12 96 LYS A CA 1
ATOM 751 C C . LYS A 1 96 ? -7.094 -19.062 0.991 1 98.12 96 LYS A C 1
ATOM 753 O O . LYS A 1 96 ? -6.762 -18.062 0.338 1 98.12 96 LYS A O 1
ATOM 758 N N . VAL A 1 97 ? -7.375 -20.219 0.467 1 98.31 97 VAL A N 1
ATOM 759 C CA . VAL A 1 97 ? -7.355 -20.375 -0.984 1 98.31 97 VAL A CA 1
ATOM 760 C C . VAL A 1 97 ? -8.664 -19.844 -1.576 1 98.31 97 VAL A C 1
ATOM 762 O O . VAL A 1 97 ? -9.742 -20.328 -1.227 1 98.31 97 VAL A O 1
ATOM 765 N N . LEU A 1 98 ? -8.57 -18.844 -2.426 1 98.56 98 LEU A N 1
ATOM 766 C CA . LEU A 1 98 ? -9.742 -18.281 -3.084 1 98.56 98 LEU A CA 1
ATOM 767 C C . LEU A 1 98 ? -9.984 -18.953 -4.434 1 98.56 98 LEU A C 1
ATOM 769 O O . LEU A 1 98 ? -11.133 -19.125 -4.844 1 98.56 98 LEU A O 1
ATOM 773 N N . ALA A 1 99 ? -8.93 -19.219 -5.152 1 98.75 99 ALA A N 1
ATOM 774 C CA . ALA A 1 99 ? -8.992 -19.875 -6.457 1 98.75 99 ALA A CA 1
ATOM 775 C C . ALA A 1 99 ? -7.844 -20.859 -6.629 1 98.75 99 ALA A C 1
ATOM 777 O O . ALA A 1 99 ? -6.707 -20.578 -6.246 1 98.75 99 ALA A O 1
ATOM 778 N N . ASN A 1 100 ? -8.156 -21.984 -7.141 1 97.75 100 ASN A N 1
ATOM 779 C CA . ASN A 1 100 ? -7.133 -23.016 -7.352 1 97.75 100 ASN A CA 1
ATOM 780 C C . ASN A 1 100 ? -6.422 -22.828 -8.695 1 97.75 100 ASN A C 1
ATOM 782 O O . ASN A 1 100 ? -6.629 -21.812 -9.367 1 97.75 100 ASN A O 1
ATOM 786 N N . GLU A 1 101 ? -5.582 -23.766 -9.086 1 96.94 101 GLU A N 1
ATOM 787 C CA . GLU A 1 101 ? -4.637 -23.609 -10.188 1 96.94 101 GLU A CA 1
ATOM 788 C C . GLU A 1 101 ? -5.352 -23.625 -11.539 1 96.94 101 GLU A C 1
ATOM 790 O O . GLU A 1 101 ? -4.785 -23.234 -12.555 1 96.94 101 GLU A O 1
ATOM 795 N N . THR A 1 102 ? -6.582 -24.031 -11.594 1 96.62 102 THR A N 1
ATOM 796 C CA . THR A 1 102 ? -7.266 -24.125 -12.883 1 96.62 102 THR A CA 1
ATOM 797 C C . THR A 1 102 ? -8.281 -23 -13.039 1 96.62 102 THR A C 1
ATOM 799 O O . THR A 1 102 ? -8.766 -22.734 -14.141 1 96.62 102 THR A O 1
ATOM 802 N N . GLN A 1 103 ? -8.562 -22.281 -11.977 1 98 103 GLN A N 1
ATOM 803 C CA . GLN A 1 103 ? -9.703 -21.375 -11.945 1 98 103 GLN A CA 1
ATOM 804 C C . GLN A 1 103 ? -9.352 -20.031 -12.555 1 98 103 GLN A C 1
ATOM 806 O O . GLN A 1 103 ? -10.219 -19.172 -12.719 1 98 103 GLN A O 1
ATOM 811 N N . GLY A 1 104 ? -8.148 -19.812 -12.922 1 98.25 104 GLY A N 1
ATOM 812 C CA . GLY A 1 104 ? -7.734 -18.578 -13.57 1 98.25 104 GLY A CA 1
ATOM 813 C C . GLY A 1 104 ? -7.824 -18.641 -15.078 1 98.25 104 GLY A C 1
ATOM 814 O O . GLY A 1 104 ? -7.539 -17.656 -15.766 1 98.25 104 GLY A O 1
ATOM 815 N N . ALA A 1 105 ? -8.188 -19.75 -15.672 1 96.44 105 ALA A N 1
ATOM 816 C CA . ALA A 1 105 ? -8.25 -19.922 -17.125 1 96.44 105 ALA A CA 1
ATOM 817 C C . ALA A 1 105 ? -9.438 -19.172 -17.719 1 96.44 105 ALA A C 1
ATOM 819 O O . ALA A 1 105 ? -10.352 -18.766 -16.984 1 96.44 105 ALA A O 1
ATOM 820 N N . ASP A 1 106 ? -9.375 -18.891 -19.031 1 95.31 106 ASP A N 1
ATOM 821 C CA . ASP A 1 106 ? -10.469 -18.328 -19.828 1 95.31 106 ASP A CA 1
ATOM 822 C C . ASP A 1 106 ? -10.875 -16.969 -19.281 1 95.31 106 ASP A C 1
ATOM 824 O O . ASP A 1 106 ? -10.102 -16 -19.344 1 95.31 106 ASP A O 1
ATOM 828 N N . GLU A 1 107 ? -12.047 -16.828 -18.609 1 97.25 107 GLU A N 1
ATOM 829 C CA . GLU A 1 107 ? -12.562 -15.547 -18.141 1 97.25 107 GLU A CA 1
ATOM 830 C C . GLU A 1 107 ? -11.852 -15.094 -16.859 1 97.25 107 GLU A C 1
ATOM 832 O O . GLU A 1 107 ? -11.945 -13.93 -16.469 1 97.25 107 GLU A O 1
ATOM 837 N N . GLY A 1 108 ? -11.148 -16.031 -16.234 1 98.62 108 GLY A N 1
ATOM 838 C CA . GLY A 1 108 ? -10.422 -15.719 -15.008 1 98.62 108 GLY A CA 1
ATOM 839 C C . GLY A 1 108 ? -11.25 -15.898 -13.758 1 98.62 108 GLY A C 1
ATOM 840 O O . GLY A 1 108 ? -12.461 -16.125 -13.836 1 98.62 108 GLY A O 1
ATOM 841 N N . PHE A 1 109 ? -10.625 -15.906 -12.656 1 98.81 109 PHE A N 1
ATOM 842 C CA . PHE A 1 109 ? -11.273 -15.922 -11.352 1 98.81 109 PHE A CA 1
ATOM 843 C C . PHE A 1 109 ? -11.703 -14.516 -10.938 1 98.81 109 PHE A C 1
ATOM 845 O O . PHE A 1 109 ? -10.875 -13.609 -10.875 1 98.81 109 PHE A O 1
ATOM 852 N N . LYS A 1 110 ? -12.961 -14.328 -10.672 1 98.75 110 LYS A N 1
ATOM 853 C CA . LYS A 1 110 ? -13.508 -13.031 -10.289 1 98.75 110 LYS A CA 1
ATOM 854 C C . LYS A 1 110 ? -13.727 -12.953 -8.781 1 98.75 110 LYS A C 1
ATOM 856 O O . LYS A 1 110 ? -14.297 -13.875 -8.188 1 98.75 110 LYS A O 1
ATOM 861 N N . HIS A 1 111 ? -13.273 -11.93 -8.234 1 98.12 111 HIS A N 1
ATOM 862 C CA . HIS A 1 111 ? -13.445 -11.664 -6.812 1 98.12 111 HIS A CA 1
ATOM 863 C C . HIS A 1 111 ? -14.047 -10.289 -6.578 1 98.12 111 HIS A C 1
ATOM 865 O O . HIS A 1 111 ? -13.445 -9.273 -6.93 1 98.12 111 HIS A O 1
ATOM 871 N N . ARG A 1 112 ? -15.188 -10.266 -5.965 1 96.06 112 ARG A N 1
ATOM 872 C CA . ARG A 1 112 ? -15.828 -9 -5.621 1 96.06 112 ARG A CA 1
ATOM 873 C C . ARG A 1 112 ? -15.258 -8.43 -4.328 1 96.06 112 ARG A C 1
ATOM 875 O O . ARG A 1 112 ? -15.156 -9.141 -3.322 1 96.06 112 ARG A O 1
ATOM 882 N N . LEU A 1 113 ? -14.859 -7.176 -4.387 1 95.38 113 LEU A N 1
ATOM 883 C CA . LEU A 1 113 ? -14.289 -6.539 -3.207 1 95.38 113 LEU A CA 1
ATOM 884 C C . LEU A 1 113 ? -15.375 -6.172 -2.205 1 95.38 113 LEU A C 1
ATOM 886 O O . LEU A 1 113 ? -16.359 -5.527 -2.562 1 95.38 113 LEU A O 1
ATOM 890 N N . PRO A 1 114 ? -15.102 -6.594 -0.979 1 86.38 114 PRO A N 1
ATOM 891 C CA . PRO A 1 114 ? -16.078 -6.238 0.053 1 86.38 114 PRO A CA 1
ATOM 892 C C . PRO A 1 114 ? -15.828 -4.855 0.649 1 86.38 114 PRO A C 1
ATOM 894 O O . PRO A 1 114 ? -14.719 -4.328 0.554 1 86.38 114 PRO A O 1
ATOM 897 N N . ASN A 1 115 ? -16.891 -4.184 1.207 1 71.62 115 ASN A N 1
ATOM 898 C CA . ASN A 1 115 ? -16.812 -2.861 1.818 1 71.62 115 ASN A CA 1
ATOM 899 C C . ASN A 1 115 ? -16.281 -2.93 3.246 1 71.62 115 ASN A C 1
ATOM 901 O O . ASN A 1 115 ? -16.969 -2.537 4.191 1 71.62 115 ASN A O 1
ATOM 905 N N . THR A 1 116 ? -15.359 -3.523 3.512 1 67.31 116 THR A N 1
ATOM 906 C CA . THR A 1 116 ? -15.07 -3.67 4.934 1 67.31 116 THR A CA 1
ATOM 907 C C . THR A 1 116 ? -13.625 -3.281 5.238 1 67.31 116 THR A C 1
ATOM 909 O O . THR A 1 116 ? -13.367 -2.457 6.121 1 67.31 116 THR A O 1
ATOM 912 N N . ASN A 1 117 ? -12.695 -4.016 4.805 1 77.69 117 ASN A N 1
ATOM 913 C CA . ASN A 1 117 ? -11.312 -3.949 5.266 1 77.69 117 ASN A CA 1
ATOM 914 C C . ASN A 1 117 ? -10.328 -4.133 4.117 1 77.69 117 ASN A C 1
ATOM 916 O O . ASN A 1 117 ? -10.727 -4.438 2.992 1 77.69 117 ASN A O 1
ATOM 920 N N . ILE A 1 118 ? -9.117 -3.771 4.363 1 89.56 118 ILE A N 1
ATOM 921 C CA . ILE A 1 118 ? -8.039 -4.035 3.422 1 89.56 118 ILE A CA 1
ATOM 922 C C . ILE A 1 118 ? -8.008 -5.52 3.07 1 89.56 118 ILE A C 1
ATOM 924 O O . ILE A 1 118 ? -8.188 -6.375 3.943 1 89.56 118 ILE A O 1
ATOM 928 N N . GLN A 1 119 ? -7.871 -5.801 1.77 1 94.75 119 GLN A N 1
ATOM 929 C CA . GLN A 1 119 ? -7.746 -7.164 1.274 1 94.75 119 GLN A CA 1
ATOM 930 C C . GLN A 1 119 ? -6.309 -7.469 0.858 1 94.75 119 GLN A C 1
ATOM 932 O O . GLN A 1 119 ? -5.648 -6.641 0.228 1 94.75 119 GLN A O 1
ATOM 937 N N . TYR A 1 120 ? -5.809 -8.648 1.277 1 97.12 120 TYR A N 1
ATOM 938 C CA . TYR A 1 120 ? -4.461 -9.109 0.953 1 97.12 120 TYR A CA 1
ATOM 939 C C . TYR A 1 120 ? -4.508 -10.328 0.038 1 97.12 120 TYR A C 1
ATOM 941 O O . TYR A 1 120 ? -5.082 -11.359 0.395 1 97.12 120 TYR A O 1
ATOM 949 N N . PHE A 1 121 ? -3.863 -10.234 -1.128 1 98.5 121 PHE A N 1
ATOM 950 C CA . PHE A 1 121 ? -3.869 -11.328 -2.094 1 98.5 121 PHE A CA 1
ATOM 951 C C . PHE A 1 121 ? -2.449 -11.805 -2.381 1 98.5 121 PHE A C 1
ATOM 953 O O . PHE A 1 121 ? -1.508 -11.008 -2.365 1 98.5 121 PHE A O 1
ATOM 960 N N . ALA A 1 122 ? -2.32 -13.078 -2.674 1 98.81 122 ALA A N 1
ATOM 961 C CA . ALA A 1 122 ? -1.04 -13.625 -3.117 1 98.81 122 ALA A CA 1
ATOM 962 C C . ALA A 1 122 ? -1.235 -14.922 -3.895 1 98.81 122 ALA A C 1
ATOM 964 O O . ALA A 1 122 ? -2.332 -15.484 -3.906 1 98.81 122 ALA A O 1
ATOM 965 N N . SER A 1 123 ? -0.258 -15.289 -4.605 1 98.44 123 SER A N 1
ATOM 966 C CA . SER A 1 123 ? -0.119 -16.688 -5.035 1 98.44 123 SER A CA 1
ATOM 967 C C . SER A 1 123 ? 0.758 -17.469 -4.066 1 98.44 123 SER A C 1
ATOM 969 O O . SER A 1 123 ? 1.863 -17.047 -3.732 1 98.44 123 SER A O 1
ATOM 971 N N . GLY A 1 124 ? 0.324 -18.594 -3.598 1 95.19 124 GLY A N 1
ATOM 972 C CA . GLY A 1 124 ? 0.992 -19.266 -2.498 1 95.19 124 GLY A CA 1
ATOM 973 C C . GLY A 1 124 ? 1.532 -20.641 -2.881 1 95.19 124 GLY A C 1
ATOM 974 O O . GLY A 1 124 ? 1.902 -21.422 -2.014 1 95.19 124 GLY A O 1
ATOM 975 N N . ILE A 1 125 ? 1.603 -20.938 -4.156 1 90.62 125 ILE A N 1
ATOM 976 C CA . ILE A 1 125 ? 2.074 -22.25 -4.586 1 90.62 125 ILE A CA 1
ATOM 977 C C . ILE A 1 125 ? 3.557 -22.406 -4.246 1 90.62 125 ILE A C 1
ATOM 979 O O . ILE A 1 125 ? 4.273 -21.406 -4.113 1 90.62 125 ILE A O 1
ATOM 983 N N . ASN A 1 126 ? 3.961 -23.734 -4.008 1 90.88 126 ASN A N 1
ATOM 984 C CA . ASN A 1 126 ? 5.336 -24.062 -3.652 1 90.88 126 ASN A CA 1
ATOM 985 C C . ASN A 1 126 ? 5.762 -23.375 -2.357 1 90.88 126 ASN A C 1
ATOM 987 O O . ASN A 1 126 ? 6.809 -22.719 -2.311 1 90.88 126 ASN A O 1
ATOM 991 N N . ASP A 1 127 ? 4.934 -23.422 -1.364 1 94.12 127 ASP A N 1
ATOM 992 C CA . ASP A 1 127 ? 5.18 -22.953 -0.003 1 94.12 127 ASP A CA 1
AT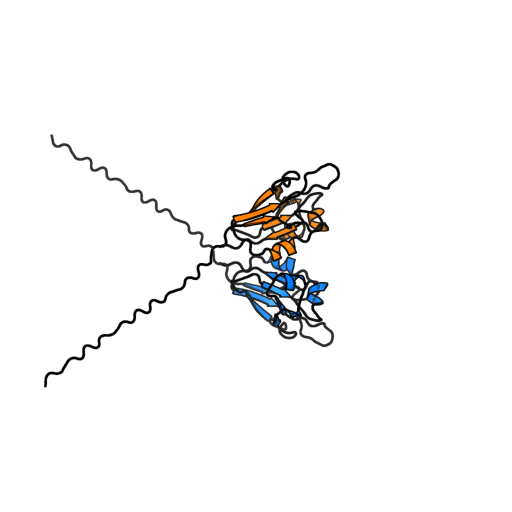OM 993 C C . ASP A 1 127 ? 5.43 -21.453 0.024 1 94.12 127 ASP A C 1
ATOM 995 O O . ASP A 1 127 ? 6.359 -20.984 0.685 1 94.12 127 ASP A O 1
ATOM 999 N N . GLY A 1 128 ? 4.734 -20.797 -0.818 1 95.69 128 GLY A N 1
ATOM 1000 C CA . GLY A 1 128 ? 4.789 -19.344 -0.823 1 95.69 128 GLY A CA 1
ATOM 1001 C C . GLY A 1 128 ? 5.941 -18.797 -1.646 1 95.69 128 GLY A C 1
ATOM 1002 O O . GLY A 1 128 ? 6.25 -17.594 -1.572 1 95.69 128 GLY A O 1
ATOM 1003 N N . PHE A 1 129 ? 6.621 -19.656 -2.373 1 96.75 129 PHE A N 1
ATOM 1004 C CA . PHE A 1 129 ? 7.75 -19.219 -3.188 1 96.75 129 PHE A CA 1
ATOM 1005 C C . PHE A 1 129 ? 7.336 -18.078 -4.121 1 96.75 129 PHE A C 1
ATOM 1007 O O . PHE A 1 129 ? 8.055 -17.094 -4.262 1 96.75 129 PHE A O 1
ATOM 1014 N N . GLN A 1 130 ? 6.188 -18.172 -4.742 1 97.25 130 GLN A N 1
ATOM 1015 C CA . GLN A 1 130 ? 5.703 -17.156 -5.68 1 97.25 130 GLN A CA 1
ATOM 1016 C C . GLN A 1 130 ? 5.414 -15.844 -4.965 1 97.25 130 GLN A C 1
ATOM 1018 O O . GLN A 1 130 ? 5.652 -14.766 -5.52 1 97.25 130 GLN A O 1
ATOM 1023 N N . CYS A 1 131 ? 4.883 -15.938 -3.777 1 98.12 131 CYS A N 1
ATOM 1024 C CA . CYS A 1 131 ? 4.625 -14.773 -2.936 1 98.12 131 CYS A CA 1
ATOM 1025 C C . CYS A 1 131 ? 5.926 -14.109 -2.504 1 98.12 131 CYS A C 1
ATOM 1027 O O . CYS A 1 131 ? 6.09 -12.898 -2.648 1 98.12 131 CYS A O 1
ATOM 1029 N N . LYS A 1 132 ? 6.852 -14.805 -2.062 1 96.81 132 LYS A N 1
ATOM 1030 C CA . LYS A 1 132 ? 8.078 -14.32 -1.44 1 96.81 132 LYS A CA 1
ATOM 1031 C C . LYS A 1 132 ? 9.078 -13.844 -2.492 1 96.81 132 LYS A C 1
ATOM 1033 O O . LYS A 1 132 ? 9.617 -12.742 -2.393 1 96.81 132 LYS A O 1
ATOM 1038 N N . LYS A 1 133 ? 9.336 -14.656 -3.477 1 96.69 133 LYS A N 1
ATOM 1039 C CA . LYS A 1 133 ? 10.391 -14.383 -4.445 1 96.69 133 LYS A CA 1
ATOM 1040 C C . LYS A 1 133 ? 9.828 -13.781 -5.727 1 96.69 133 LYS A C 1
ATOM 1042 O O . LYS A 1 133 ? 10.508 -13.016 -6.414 1 96.69 133 LYS A O 1
ATOM 1047 N N . GLY A 1 134 ? 8.609 -14.125 -5.996 1 97.06 134 GLY A N 1
ATOM 1048 C CA . GLY A 1 134 ? 8.023 -13.719 -7.262 1 97.06 134 GLY A CA 1
ATOM 1049 C C . GLY A 1 134 ? 7.281 -12.398 -7.176 1 97.06 134 GLY A C 1
ATOM 1050 O O . GLY A 1 134 ? 6.785 -11.891 -8.188 1 97.06 134 GLY A O 1
ATOM 1051 N N . ASN A 1 135 ? 7.121 -11.867 -5.996 1 96.44 135 ASN A N 1
ATOM 1052 C CA . ASN A 1 135 ? 6.402 -10.625 -5.762 1 96.44 135 ASN A CA 1
ATOM 1053 C C . ASN A 1 135 ? 4.941 -10.727 -6.184 1 96.44 135 ASN A C 1
ATOM 1055 O O . ASN A 1 135 ? 4.348 -9.742 -6.629 1 96.44 135 ASN A O 1
ATOM 1059 N N . MET A 1 136 ? 4.406 -11.922 -6.105 1 98.5 136 MET A N 1
ATOM 1060 C CA . MET A 1 136 ? 3.02 -12.125 -6.512 1 98.5 136 MET A CA 1
ATOM 1061 C C . MET A 1 136 ? 2.07 -11.883 -5.34 1 98.5 136 MET A C 1
ATOM 1063 O O . MET A 1 136 ? 1.361 -12.797 -4.914 1 98.5 136 MET A O 1
ATOM 1067 N N . LYS A 1 137 ? 2.018 -10.727 -4.863 1 98.62 137 LYS A N 1
ATOM 1068 C CA . LYS A 1 137 ? 1.113 -10.305 -3.795 1 98.62 137 LYS A CA 1
ATOM 1069 C C . LYS A 1 137 ? 0.812 -8.812 -3.887 1 98.62 137 LYS A C 1
ATOM 1071 O O . LYS A 1 137 ? 1.61 -8.047 -4.426 1 98.62 137 LYS A O 1
ATOM 1076 N N . PHE A 1 138 ? -0.297 -8.422 -3.428 1 98.12 138 PHE A N 1
ATOM 1077 C CA . PHE A 1 138 ? -0.677 -7.02 -3.291 1 98.12 138 PHE A CA 1
ATOM 1078 C C . PHE A 1 138 ? -1.835 -6.863 -2.312 1 98.12 138 PHE A C 1
ATOM 1080 O O . PHE A 1 138 ? -2.465 -7.852 -1.928 1 98.12 138 PHE A O 1
ATOM 1087 N N . SER A 1 139 ? -2.031 -5.699 -1.841 1 95.62 139 SER A N 1
ATOM 1088 C CA . SER A 1 139 ? -3.164 -5.359 -0.988 1 95.62 139 SER A CA 1
ATOM 1089 C C . SER A 1 139 ? -3.979 -4.215 -1.583 1 95.62 139 SER A C 1
ATOM 1091 O O . SER A 1 139 ? -3.443 -3.379 -2.312 1 95.62 139 SER A O 1
ATOM 1093 N N . VAL A 1 140 ? -5.246 -4.234 -1.361 1 93.12 140 VAL A N 1
ATOM 1094 C CA . VAL A 1 140 ? -6.121 -3.158 -1.808 1 93.12 140 VAL A CA 1
ATOM 1095 C C . VAL A 1 140 ? -7.062 -2.754 -0.675 1 93.12 140 VAL A C 1
ATOM 1097 O O . VAL A 1 140 ? -7.469 -3.594 0.132 1 93.12 140 VAL A O 1
ATOM 1100 N N . TRP A 1 141 ? -7.344 -1.522 -0.681 1 84.31 141 TRP A N 1
ATOM 1101 C CA . TRP A 1 141 ? -8.328 -0.98 0.247 1 84.31 141 TRP A CA 1
ATOM 1102 C C . TRP A 1 141 ? -9.531 -0.421 -0.503 1 84.31 141 TRP A C 1
ATOM 1104 O O . TRP A 1 141 ? -9.469 0.673 -1.069 1 84.31 141 TRP A O 1
ATOM 1114 N N . PRO A 1 142 ? -10.555 -1.144 -0.479 1 84.81 142 PRO A N 1
ATOM 1115 C CA . PRO A 1 142 ? -11.758 -0.581 -1.096 1 84.81 142 PRO A CA 1
ATOM 1116 C C . PRO A 1 142 ? -12.391 0.521 -0.25 1 84.81 142 PRO A C 1
ATOM 1118 O O . PRO A 1 142 ? -12.727 0.295 0.917 1 84.81 142 PRO A O 1
ATOM 1121 N N . ALA A 1 143 ? -12.484 1.721 -0.788 1 75.44 143 ALA A N 1
ATOM 1122 C CA . ALA A 1 143 ? -13.102 2.85 -0.097 1 75.44 143 ALA A CA 1
ATOM 1123 C C . ALA A 1 143 ? -14.617 2.699 -0.041 1 75.44 143 ALA A C 1
ATOM 1125 O O . ALA A 1 143 ? -15.227 2.189 -0.982 1 75.44 143 ALA A O 1
ATOM 1126 N N . PRO A 1 144 ? -15.109 3.158 1.178 1 64.69 144 PRO A N 1
ATOM 1127 C CA . PRO A 1 144 ? -16.578 3.154 1.236 1 64.69 144 PRO A CA 1
ATOM 1128 C C . PRO A 1 144 ? -17.203 4.285 0.421 1 64.69 144 PRO A C 1
ATOM 1130 O O . PRO A 1 144 ? -16.625 5.375 0.334 1 64.69 144 PRO A O 1
ATOM 1133 N N . TYR A 1 145 ? -17.969 4.086 -0.551 1 58.41 145 TYR A N 1
ATOM 1134 C CA . TYR A 1 145 ? -18.75 5.176 -1.126 1 58.41 145 TYR A CA 1
ATOM 1135 C C . TYR A 1 145 ? -20.219 5.078 -0.703 1 58.41 145 TYR A C 1
ATOM 1137 O O . TYR A 1 145 ? -20.719 3.986 -0.442 1 58.41 145 TYR A O 1
ATOM 1145 N N . MET B 1 1 ? -81.688 -15.609 21.703 1 31.97 1 MET B N 1
ATOM 1146 C CA . MET B 1 1 ? -80.312 -16.094 21.547 1 31.97 1 MET B CA 1
ATOM 1147 C C . MET B 1 1 ? -79.375 -14.977 21.047 1 31.97 1 MET B C 1
ATOM 1149 O O . MET B 1 1 ? -79.625 -14.453 19.953 1 31.97 1 MET B O 1
ATOM 1153 N N . LYS B 1 2 ? -79.062 -14.023 22.016 1 41.88 2 LYS B N 1
ATOM 1154 C CA . LYS B 1 2 ? -78.188 -12.859 21.938 1 41.88 2 LYS B CA 1
ATOM 1155 C C . LYS B 1 2 ? -76.812 -13.25 21.391 1 41.88 2 LYS B C 1
ATOM 1157 O O . LYS B 1 2 ? -76.188 -14.188 21.891 1 41.88 2 LYS B O 1
ATOM 1162 N N . MET B 1 3 ? -76.562 -13.062 20.078 1 35.81 3 MET B N 1
ATOM 1163 C CA . MET B 1 3 ? -75.312 -13.234 19.344 1 35.81 3 MET B CA 1
ATOM 1164 C C . MET B 1 3 ? -74.188 -12.406 19.969 1 35.81 3 MET B C 1
ATOM 1166 O O . MET B 1 3 ? -74.312 -11.195 20.172 1 35.81 3 MET B O 1
ATOM 1170 N N . ILE B 1 4 ? -73.438 -12.914 20.938 1 43.56 4 ILE B N 1
ATOM 1171 C CA . ILE B 1 4 ? -72.25 -12.367 21.609 1 43.56 4 ILE B CA 1
ATOM 1172 C C . ILE B 1 4 ? -71.188 -12.039 20.594 1 43.56 4 ILE B C 1
ATOM 1174 O O . ILE B 1 4 ? -70.812 -12.883 19.766 1 43.56 4 ILE B O 1
ATOM 1178 N N . SER B 1 5 ? -71.125 -10.805 20.047 1 42.78 5 SER B N 1
ATOM 1179 C CA . SER B 1 5 ? -70.125 -10.258 19.172 1 42.78 5 SER B CA 1
ATOM 1180 C C . SER B 1 5 ? -68.75 -10.375 19.797 1 42.78 5 SER B C 1
ATOM 1182 O O . SER B 1 5 ? -68.5 -9.953 20.938 1 42.78 5 SER B O 1
ATOM 1184 N N . ALA B 1 6 ? -67.938 -11.445 19.5 1 44.31 6 ALA B N 1
ATOM 1185 C CA . ALA B 1 6 ? -66.562 -11.656 19.906 1 44.31 6 ALA B CA 1
ATOM 1186 C C . ALA B 1 6 ? -65.625 -10.57 19.344 1 44.31 6 ALA B C 1
ATOM 1188 O O . ALA B 1 6 ? -65.562 -10.359 18.125 1 44.31 6 ALA B O 1
ATOM 1189 N N . SER B 1 7 ? -65.5 -9.406 20.016 1 47.16 7 SER B N 1
ATOM 1190 C CA . SER B 1 7 ? -64.562 -8.398 19.641 1 47.16 7 SER B CA 1
ATOM 1191 C C . SER B 1 7 ? -63.125 -8.969 19.625 1 47.16 7 SER B C 1
ATOM 1193 O O . SER B 1 7 ? -62.688 -9.578 20.594 1 47.16 7 SER B O 1
ATOM 1195 N N . VAL B 1 8 ? -62.625 -9.461 18.484 1 45.78 8 VAL B N 1
ATOM 1196 C CA . VAL B 1 8 ? -61.281 -9.93 18.266 1 45.78 8 VAL B CA 1
ATOM 1197 C C . VAL B 1 8 ? -60.281 -8.797 18.562 1 45.78 8 VAL B C 1
ATOM 1199 O O . VAL B 1 8 ? -60.375 -7.719 17.969 1 45.78 8 VAL B O 1
ATOM 1202 N N . VAL B 1 9 ? -59.875 -8.602 19.812 1 45.75 9 VAL B N 1
ATOM 1203 C CA . VAL B 1 9 ? -58.844 -7.668 20.203 1 45.75 9 VAL B CA 1
ATOM 1204 C C . VAL B 1 9 ? -57.531 -8.023 19.5 1 45.75 9 VAL B C 1
ATOM 1206 O O . VAL B 1 9 ? -57.031 -9.133 19.641 1 45.75 9 VAL B O 1
ATOM 1209 N N . ALA B 1 10 ? -57.406 -7.5 18.266 1 42.06 10 ALA B N 1
ATOM 1210 C CA . ALA B 1 10 ? -56.125 -7.629 17.562 1 42.06 10 ALA B CA 1
ATOM 1211 C C . ALA B 1 10 ? -54.969 -7.039 18.391 1 42.06 10 ALA B C 1
ATOM 1213 O O . ALA B 1 10 ? -55.031 -5.875 18.797 1 42.06 10 ALA B O 1
ATOM 1214 N N . LEU B 1 11 ? -54.281 -7.852 19.25 1 39.66 11 LEU B N 1
ATOM 1215 C CA . LEU B 1 11 ? -53.062 -7.469 19.953 1 39.66 11 LEU B CA 1
ATOM 1216 C C . LEU B 1 11 ? -52 -7.035 18.953 1 39.66 11 LEU B C 1
ATOM 1218 O O . LEU B 1 11 ? -51.562 -7.82 18.109 1 39.66 11 LEU B O 1
ATOM 1222 N N . ALA B 1 12 ? -52.094 -5.801 18.516 1 46.09 12 ALA B N 1
ATOM 1223 C CA . ALA B 1 12 ? -51 -5.281 17.719 1 46.09 12 ALA B CA 1
ATOM 1224 C C . ALA B 1 12 ? -49.656 -5.426 18.453 1 46.09 12 ALA B C 1
ATOM 1226 O O . ALA B 1 12 ? -49.5 -4.879 19.547 1 46.09 12 ALA B O 1
ATOM 1227 N N . ILE B 1 13 ? -48.969 -6.578 18.359 1 44.31 13 ILE B N 1
ATOM 1228 C CA . ILE B 1 13 ? -47.625 -6.699 18.859 1 44.31 13 ILE B CA 1
ATOM 1229 C C . ILE B 1 13 ? -46.719 -5.699 18.12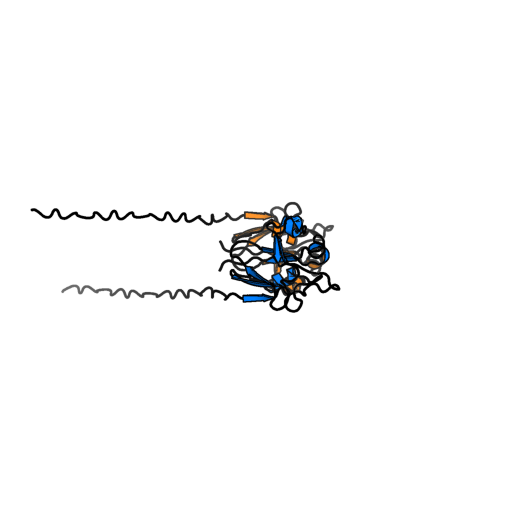5 1 44.31 13 ILE B C 1
ATOM 1231 O O . ILE B 1 13 ? -46.594 -5.738 16.906 1 44.31 13 ILE B O 1
ATOM 1235 N N . ALA B 1 14 ? -46.562 -4.465 18.609 1 47.78 14 ALA B N 1
ATOM 1236 C CA . ALA B 1 14 ? -45.531 -3.561 18.125 1 47.78 14 ALA B CA 1
ATOM 1237 C C . ALA B 1 14 ? -44.156 -4.18 18.281 1 47.78 14 ALA B C 1
ATOM 1239 O O . ALA B 1 14 ? -43.688 -4.402 19.406 1 47.78 14 ALA B O 1
ATOM 1240 N N . SER B 1 15 ? -43.688 -5.047 17.406 1 49.22 15 SER B N 1
ATOM 1241 C CA . SER B 1 15 ? -42.281 -5.473 17.453 1 49.22 15 SER B CA 1
ATOM 1242 C C . SER B 1 15 ? -41.344 -4.277 17.359 1 49.22 15 SER B C 1
ATOM 1244 O O . SER B 1 15 ? -41.406 -3.504 16.391 1 49.22 15 SER B O 1
ATOM 1246 N N . THR B 1 16 ? -41.062 -3.582 18.453 1 52.88 16 THR B N 1
ATOM 1247 C CA . THR B 1 16 ? -39.969 -2.623 18.406 1 52.88 16 THR B CA 1
ATOM 1248 C C . THR B 1 16 ? -38.688 -3.273 17.859 1 52.88 16 THR B C 1
ATOM 1250 O O . THR B 1 16 ? -38.156 -4.211 18.469 1 52.88 16 THR B O 1
ATOM 1253 N N . LEU B 1 17 ? -38.594 -3.398 16.547 1 49.59 17 LEU B N 1
ATOM 1254 C CA . LEU B 1 17 ? -37.281 -3.729 16 1 49.59 17 LEU B CA 1
ATOM 1255 C C . LEU B 1 17 ? -36.219 -2.852 16.625 1 49.59 17 LEU B C 1
ATOM 1257 O O . LEU B 1 17 ? -36.219 -1.634 16.422 1 49.59 17 LEU B O 1
ATOM 1261 N N . LEU B 1 18 ? -35.719 -3.209 17.797 1 48.56 18 LEU B N 1
ATOM 1262 C CA . LEU B 1 18 ? -34.5 -2.602 18.297 1 48.56 18 LEU B CA 1
ATOM 1263 C C . LEU B 1 18 ? -33.375 -2.682 17.25 1 48.56 18 LEU B C 1
ATOM 1265 O O . LEU B 1 18 ? -32.875 -3.768 16.969 1 48.56 18 LEU B O 1
ATOM 1269 N N . SER B 1 19 ? -33.469 -1.862 16.266 1 52.56 19 SER B N 1
ATOM 1270 C CA . SER B 1 19 ? -32.312 -1.721 15.398 1 52.56 19 SER B CA 1
ATOM 1271 C C . SER B 1 19 ? -31.047 -1.399 16.203 1 52.56 19 SER B C 1
ATOM 1273 O O . SER B 1 19 ? -30.969 -0.35 16.859 1 52.56 19 SER B O 1
ATOM 1275 N N . MET B 1 20 ? -30.469 -2.373 16.875 1 46.47 20 MET B N 1
ATOM 1276 C CA . MET B 1 20 ? -29.141 -2.09 17.422 1 46.47 20 MET B CA 1
ATOM 1277 C C . MET B 1 20 ? -28.281 -1.373 16.391 1 46.47 20 MET B C 1
ATOM 1279 O O . MET B 1 20 ? -27.797 -1.99 15.438 1 46.47 20 MET B O 1
ATOM 1283 N N . SER B 1 21 ? -28.453 -0.137 16.109 1 48.28 21 SER B N 1
ATOM 1284 C CA . SER B 1 21 ? -27.453 0.615 15.359 1 48.28 21 SER B CA 1
ATOM 1285 C C . SER B 1 21 ? -26.062 0.407 15.945 1 48.28 21 SER B C 1
ATOM 1287 O O . SER B 1 21 ? -25.812 0.757 17.094 1 48.28 21 SER B O 1
ATOM 1289 N N . VAL B 1 22 ? -25.391 -0.698 15.719 1 50.81 22 VAL B N 1
ATOM 1290 C CA . VAL B 1 22 ? -23.969 -0.751 16.062 1 50.81 22 VAL B CA 1
ATOM 1291 C C . VAL B 1 22 ? -23.312 0.585 15.734 1 50.81 22 VAL B C 1
ATOM 1293 O O . VAL B 1 22 ? -23.266 0.992 14.57 1 50.81 22 VAL B O 1
ATOM 1296 N N . PRO B 1 23 ? -23.234 1.464 16.625 1 46 23 PRO B N 1
ATOM 1297 C CA . PRO B 1 23 ? -22.5 2.686 16.297 1 46 23 PRO B CA 1
ATOM 1298 C C . PRO B 1 23 ? -21.141 2.398 15.664 1 46 23 PRO B C 1
ATOM 1300 O O . PRO B 1 23 ? -20.391 1.544 16.156 1 46 23 PRO B O 1
ATOM 1303 N N . LEU B 1 24 ? -21 2.416 14.352 1 51.59 24 LEU B N 1
ATOM 1304 C CA . LEU B 1 24 ? -19.625 2.529 13.883 1 51.59 24 LEU B CA 1
ATOM 1305 C C . LEU B 1 24 ? -18.781 3.34 14.859 1 51.59 24 LEU B C 1
ATOM 1307 O O . LEU B 1 24 ? -19 4.543 15.031 1 51.59 24 LEU B O 1
ATOM 1311 N N . ALA B 1 25 ? -18.562 2.783 16.016 1 53.72 25 ALA B N 1
ATOM 1312 C CA . ALA B 1 25 ? -17.75 3.516 16.969 1 53.72 25 ALA B CA 1
ATOM 1313 C C . ALA B 1 25 ? -16.641 4.297 16.266 1 53.72 25 ALA B C 1
ATOM 1315 O O . ALA B 1 25 ? -15.828 3.715 15.547 1 53.72 25 ALA B O 1
ATOM 1316 N N . ALA B 1 26 ? -16.922 5.535 15.93 1 64.69 26 ALA B N 1
ATOM 1317 C CA . ALA B 1 26 ? -15.992 6.508 15.367 1 64.69 26 ALA B CA 1
ATOM 1318 C C . ALA B 1 26 ? -14.641 6.453 16.078 1 64.69 26 ALA B C 1
ATOM 1320 O O . ALA B 1 26 ? -14.578 6.59 17.297 1 64.69 26 ALA B O 1
ATOM 1321 N N . ARG B 1 27 ? -13.656 5.684 15.625 1 72.69 27 ARG B N 1
ATOM 1322 C CA . ARG B 1 27 ? -12.312 5.688 16.203 1 72.69 27 ARG B CA 1
ATOM 1323 C C . ARG B 1 27 ? -11.789 7.109 16.359 1 72.69 27 ARG B C 1
ATOM 1325 O O . ARG B 1 27 ? -12.023 7.961 15.5 1 72.69 27 ARG B O 1
ATOM 1332 N N . LEU B 1 28 ? -11.32 7.426 17.562 1 85.25 28 LEU B N 1
ATOM 1333 C CA . LEU B 1 28 ? -10.68 8.711 17.812 1 85.25 28 LEU B CA 1
ATOM 1334 C C . LEU B 1 28 ? -9.391 8.844 17.016 1 85.25 28 LEU B C 1
ATOM 1336 O O . LEU B 1 28 ? -8.703 7.844 16.766 1 85.25 28 LEU B O 1
ATOM 1340 N N . ASN B 1 29 ? -9.133 10.055 16.594 1 90.5 29 ASN B N 1
ATOM 1341 C CA . ASN B 1 29 ? -7.902 10.32 15.859 1 90.5 29 ASN B CA 1
ATOM 1342 C C . ASN B 1 29 ? -6.668 10 16.703 1 90.5 29 ASN B C 1
ATOM 1344 O O . ASN B 1 29 ? -6.668 10.203 17.906 1 90.5 29 ASN B O 1
ATOM 1348 N N . LYS B 1 30 ? -5.656 9.531 16.031 1 94.81 30 LYS B N 1
ATOM 1349 C CA . LYS B 1 30 ? -4.41 9.133 16.672 1 94.81 30 LYS B CA 1
ATOM 1350 C C . LYS B 1 30 ? -3.211 9.828 16.031 1 94.81 30 LYS B C 1
ATOM 1352 O O . LYS B 1 30 ? -3.299 10.305 14.906 1 94.81 30 LYS B O 1
ATOM 1357 N N . GLU B 1 31 ? -2.199 9.859 16.828 1 97.44 31 GLU B N 1
ATOM 1358 C CA . GLU B 1 31 ? -0.888 10.25 16.312 1 97.44 31 GLU B CA 1
ATOM 1359 C C . GLU B 1 31 ? -0.01 9.031 16.062 1 97.44 31 GLU B C 1
ATOM 1361 O O . GLU B 1 31 ? 0.133 8.164 16.938 1 97.44 31 GLU B O 1
ATOM 1366 N N . PHE B 1 32 ? 0.509 8.953 14.938 1 98.38 32 PHE B N 1
ATOM 1367 C CA . PHE B 1 32 ? 1.42 7.879 14.562 1 98.38 32 PHE B CA 1
ATOM 1368 C C . PHE B 1 32 ? 2.822 8.422 14.312 1 98.38 32 PHE B C 1
ATOM 1370 O O . PHE B 1 32 ? 3.023 9.266 13.438 1 98.38 32 PHE B O 1
ATOM 1377 N N . VAL B 1 33 ? 3.768 7.906 15.07 1 98.81 33 VAL B N 1
ATOM 1378 C CA . VAL B 1 33 ? 5.148 8.203 14.703 1 98.81 33 VAL B CA 1
ATOM 1379 C C . VAL B 1 33 ? 5.559 7.344 13.508 1 98.81 33 VAL B C 1
ATOM 1381 O O . VAL B 1 33 ? 5.59 6.113 13.594 1 98.81 33 VAL B O 1
ATOM 1384 N N . VAL B 1 34 ? 5.848 7.996 12.414 1 98.88 34 VAL B N 1
ATOM 1385 C CA . VAL B 1 34 ? 6.219 7.277 11.203 1 98.88 34 VAL B CA 1
ATOM 1386 C C . VAL B 1 34 ? 7.496 6.477 11.445 1 98.88 34 VAL B C 1
ATOM 1388 O O . VAL B 1 34 ? 8.508 7.027 11.883 1 98.88 34 VAL B O 1
ATOM 1391 N N . GLY B 1 35 ? 7.41 5.164 11.18 1 98.62 35 GLY B N 1
ATOM 1392 C CA . GLY B 1 35 ? 8.539 4.277 11.43 1 98.62 35 GLY B CA 1
ATOM 1393 C C . GLY B 1 35 ? 8.594 3.779 12.859 1 98.62 35 GLY B C 1
ATOM 1394 O O . GLY B 1 35 ? 9.469 2.979 13.211 1 98.62 35 GLY B O 1
ATOM 1395 N N . GLY B 1 36 ? 7.68 4.305 13.727 1 98.19 36 GLY B N 1
ATOM 1396 C CA . GLY B 1 36 ? 7.711 3.91 15.125 1 98.19 36 GLY B CA 1
ATOM 1397 C C . GLY B 1 36 ? 9.016 4.266 15.812 1 98.19 36 GLY B C 1
ATOM 1398 O O . GLY B 1 36 ? 9.461 5.41 15.75 1 98.19 36 GLY B O 1
ATOM 1399 N N . ASP B 1 37 ? 9.656 3.205 16.406 1 97.81 37 ASP B N 1
ATOM 1400 C CA . ASP B 1 37 ? 10.898 3.414 17.141 1 97.81 37 ASP B CA 1
ATOM 1401 C C . ASP B 1 37 ? 12.062 3.701 16.203 1 97.81 37 ASP B C 1
ATOM 1403 O O . ASP B 1 37 ? 13.102 4.223 16.625 1 97.81 37 ASP B O 1
ATOM 1407 N N . GLN B 1 38 ? 11.898 3.342 15 1 97.81 38 GLN B N 1
ATOM 1408 C CA . GLN B 1 38 ? 12.969 3.537 14.031 1 97.81 38 GLN B CA 1
ATOM 1409 C C . GLN B 1 38 ? 12.984 4.969 13.508 1 97.81 38 GLN B C 1
ATOM 1411 O O . GLN B 1 38 ? 13.961 5.402 12.898 1 97.81 38 GLN B O 1
ATOM 1416 N N . HIS B 1 39 ? 11.836 5.691 13.688 1 98.38 39 HIS B N 1
ATOM 1417 C CA . HIS B 1 39 ? 11.688 7.055 13.188 1 98.38 39 HIS B CA 1
ATOM 1418 C C . HIS B 1 39 ? 11.883 7.105 11.68 1 98.38 39 HIS B C 1
ATOM 1420 O O . HIS B 1 39 ? 11.555 6.152 10.969 1 98.38 39 HIS B O 1
ATOM 1426 N N . TRP B 1 40 ? 12.078 8.281 11.094 1 98.62 40 TRP B N 1
ATOM 1427 C CA . TRP B 1 40 ? 12.25 8.547 9.672 1 98.62 40 TRP B CA 1
ATOM 1428 C C . TRP B 1 40 ? 13.719 8.5 9.281 1 98.62 40 TRP B C 1
ATOM 1430 O O . TRP B 1 40 ? 14.469 9.445 9.516 1 98.62 40 TRP B O 1
ATOM 1440 N N . ARG B 1 41 ? 14.125 7.289 8.633 1 97.06 41 ARG B N 1
ATOM 1441 C CA . ARG B 1 41 ? 15.539 7.094 8.367 1 97.06 41 ARG B CA 1
ATOM 1442 C C . ARG B 1 41 ? 15.75 6.254 7.113 1 97.06 41 ARG B C 1
ATOM 1444 O O . ARG B 1 41 ? 14.82 5.602 6.633 1 97.06 41 ARG B O 1
ATOM 1451 N N . PHE B 1 42 ? 16.969 6.246 6.703 1 96.94 42 PHE B N 1
ATOM 1452 C CA . PHE B 1 42 ? 17.391 5.496 5.523 1 96.94 42 PHE B CA 1
ATOM 1453 C C . PHE B 1 42 ? 17.297 3.996 5.773 1 96.94 42 PHE B C 1
ATOM 1455 O O . PHE B 1 42 ? 17.672 3.518 6.844 1 96.94 42 PHE B O 1
ATOM 1462 N N . GLY B 1 43 ? 16.719 3.254 4.809 1 97.44 43 GLY B N 1
ATOM 1463 C CA . GLY B 1 43 ? 16.828 1.804 4.793 1 97.44 43 GLY B CA 1
ATOM 1464 C C . GLY B 1 43 ? 15.68 1.117 5.512 1 97.44 43 GLY B C 1
ATOM 1465 O O . GLY B 1 43 ? 15.641 -0.112 5.598 1 97.44 43 GLY B O 1
ATOM 1466 N N . TYR B 1 44 ? 14.797 1.817 6.062 1 97.88 44 TYR B N 1
ATOM 1467 C CA . TYR B 1 44 ? 13.656 1.237 6.762 1 97.88 44 TYR B CA 1
ATOM 1468 C C . TYR B 1 44 ? 12.508 0.963 5.801 1 97.88 44 TYR B C 1
ATOM 1470 O O . TYR B 1 44 ? 12.312 1.705 4.836 1 97.88 44 TYR B O 1
ATOM 1478 N N . ASN B 1 45 ? 11.688 -0.064 6.023 1 97.12 45 ASN B N 1
ATOM 1479 C CA . ASN B 1 45 ? 10.562 -0.426 5.164 1 97.12 45 ASN B CA 1
ATOM 1480 C C . ASN B 1 45 ? 9.273 0.252 5.609 1 97.12 45 ASN B C 1
ATOM 1482 O O . ASN B 1 45 ? 8.469 -0.345 6.328 1 97.12 45 ASN B O 1
ATOM 1486 N N . TYR B 1 46 ? 8.984 1.37 5.082 1 98.19 46 TYR B N 1
ATOM 1487 C CA . TYR B 1 46 ? 7.848 2.166 5.527 1 98.19 46 TYR B CA 1
ATOM 1488 C C . TYR B 1 46 ? 6.543 1.616 4.961 1 98.19 46 TYR B C 1
ATOM 1490 O O . TYR B 1 46 ? 5.465 1.876 5.5 1 98.19 46 TYR B O 1
ATOM 1498 N N . SER B 1 47 ? 6.637 0.93 3.83 1 95.06 47 SER B N 1
ATOM 1499 C CA . SER B 1 47 ? 5.422 0.302 3.316 1 95.06 47 SER B CA 1
ATOM 1500 C C . SER B 1 47 ? 4.883 -0.737 4.293 1 95.06 47 SER B C 1
ATOM 1502 O O . SER B 1 47 ? 3.674 -0.806 4.531 1 95.06 47 SER B O 1
ATOM 1504 N N . ASP B 1 48 ? 5.785 -1.547 4.82 1 95.81 48 ASP B N 1
ATOM 1505 C CA . ASP B 1 48 ? 5.371 -2.5 5.848 1 95.81 48 ASP B CA 1
ATOM 1506 C C . ASP B 1 48 ? 4.801 -1.78 7.066 1 95.81 48 ASP B C 1
ATOM 1508 O O . ASP B 1 48 ? 3.791 -2.207 7.629 1 95.81 48 ASP B O 1
ATOM 1512 N N . TRP B 1 49 ? 5.445 -0.757 7.559 1 97.88 49 TRP B N 1
ATOM 1513 C CA . TRP B 1 49 ? 4.977 0.032 8.695 1 97.88 49 TRP B CA 1
ATOM 1514 C C . TRP B 1 49 ? 3.553 0.529 8.461 1 97.88 49 TRP B C 1
ATOM 1516 O O . TRP B 1 49 ? 2.705 0.448 9.352 1 97.88 49 TRP B O 1
ATOM 1526 N N . ALA B 1 50 ? 3.334 1.1 7.223 1 96.38 50 ALA B N 1
ATOM 1527 C CA . ALA B 1 50 ? 2.018 1.649 6.902 1 96.38 50 ALA B CA 1
ATOM 1528 C C . ALA B 1 50 ? 0.945 0.565 6.949 1 96.38 50 ALA B C 1
ATOM 1530 O O . ALA B 1 50 ? -0.149 0.789 7.473 1 96.38 50 ALA B O 1
ATOM 1531 N N . LEU B 1 51 ? 1.252 -0.583 6.422 1 94.62 51 LEU B N 1
ATOM 1532 C CA . LEU B 1 51 ? 0.29 -1.679 6.398 1 94.62 51 LEU B CA 1
ATOM 1533 C C . LEU B 1 51 ? -0.027 -2.154 7.812 1 94.62 51 LEU B C 1
ATOM 1535 O O . LEU B 1 51 ? -1.18 -2.463 8.125 1 94.62 51 LEU B O 1
ATOM 1539 N N . ARG B 1 52 ? 0.92 -2.195 8.672 1 95.19 52 ARG B N 1
ATOM 1540 C CA . ARG B 1 52 ? 0.737 -2.678 10.031 1 95.19 52 ARG B CA 1
ATOM 1541 C C . ARG B 1 52 ? -0.079 -1.69 10.859 1 95.19 52 ARG B C 1
ATOM 1543 O O . ARG B 1 52 ? -0.655 -2.057 11.883 1 95.19 52 ARG B O 1
ATOM 1550 N N . ASN B 1 53 ? -0.106 -0.483 10.422 1 94.25 53 ASN B N 1
ATOM 1551 C CA . ASN B 1 53 ? -0.81 0.541 11.188 1 94.25 53 ASN B CA 1
ATOM 1552 C C . ASN B 1 53 ? -2.143 0.907 10.539 1 94.25 53 ASN B C 1
ATOM 1554 O O . ASN B 1 53 ? -2.826 1.826 10.992 1 94.25 53 ASN B O 1
ATOM 1558 N N . PHE B 1 54 ? -2.473 0.216 9.453 1 88.56 54 PHE B N 1
ATOM 1559 C CA . PHE B 1 54 ? -3.775 0.394 8.82 1 88.56 54 PHE B CA 1
ATOM 1560 C C . PHE B 1 54 ? -4.895 -0.014 9.766 1 88.56 54 PHE B C 1
ATOM 1562 O O . PHE B 1 54 ? -4.734 -0.938 10.57 1 88.56 54 PHE B O 1
ATOM 1569 N N . PRO B 1 55 ? -6.129 0.667 9.773 1 87.25 55 PRO B N 1
ATOM 1570 C CA . PRO B 1 55 ? -6.492 1.806 8.922 1 87.25 55 PRO B CA 1
ATOM 1571 C C . PRO B 1 55 ? -6.074 3.146 9.523 1 87.25 55 PRO B C 1
ATOM 1573 O O . PRO B 1 55 ? -6.035 3.291 10.75 1 87.25 55 PRO B O 1
ATOM 1576 N N . PHE B 1 56 ? -5.746 4.051 8.648 1 91.12 56 PHE B N 1
ATOM 1577 C CA . PHE B 1 56 ? -5.68 5.469 8.992 1 91.12 56 PHE B CA 1
ATOM 1578 C C . PHE B 1 56 ? -7.012 6.156 8.719 1 91.12 56 PHE B C 1
ATOM 1580 O O . PHE B 1 56 ? -7.707 5.816 7.758 1 91.12 56 PHE B O 1
ATOM 1587 N N . ILE B 1 57 ? -7.363 7.082 9.539 1 88.06 57 ILE B N 1
ATOM 1588 C CA . ILE B 1 57 ? -8.609 7.793 9.297 1 88.06 57 ILE B CA 1
ATOM 1589 C C . ILE B 1 57 ? -8.344 9.289 9.172 1 88.06 57 ILE B C 1
ATOM 1591 O O . ILE B 1 57 ? -7.238 9.758 9.477 1 88.06 57 ILE B O 1
ATOM 1595 N N . ASP B 1 58 ? -9.383 9.898 8.727 1 88.12 58 ASP B N 1
ATOM 1596 C CA . ASP B 1 58 ? -9.305 11.352 8.602 1 88.12 58 ASP B CA 1
ATOM 1597 C C . ASP B 1 58 ? -8.883 11.992 9.922 1 88.12 58 ASP B C 1
ATOM 1599 O O . ASP B 1 58 ? -9.352 11.594 10.992 1 88.12 58 ASP B O 1
ATOM 1603 N N . ASP B 1 59 ? -7.973 12.914 9.867 1 92 59 ASP B N 1
ATOM 1604 C CA . ASP B 1 59 ? -7.527 13.742 10.984 1 92 59 ASP B CA 1
ATOM 1605 C C . ASP B 1 59 ? -6.547 12.984 11.875 1 92 59 ASP B C 1
ATOM 1607 O O . ASP B 1 59 ? -6.094 13.508 12.898 1 92 59 ASP B O 1
ATOM 1611 N N . ASP B 1 60 ? -6.266 11.766 11.523 1 95.31 60 ASP B N 1
ATOM 1612 C CA . ASP B 1 60 ? -5.066 11.195 12.125 1 95.31 60 ASP B CA 1
ATOM 1613 C C . ASP B 1 60 ? -3.844 12.062 11.852 1 95.31 60 ASP B C 1
ATOM 1615 O O . ASP B 1 60 ? -3.824 12.82 10.875 1 95.31 60 ASP B O 1
ATOM 1619 N N . ILE B 1 61 ? -2.867 11.984 12.719 1 97.81 61 ILE B N 1
ATOM 1620 C CA . ILE B 1 61 ? -1.661 12.789 12.562 1 97.81 61 ILE B CA 1
ATOM 1621 C C . ILE B 1 61 ? -0.452 11.875 12.375 1 97.81 61 ILE B C 1
ATOM 1623 O O . ILE B 1 61 ? -0.251 10.93 13.141 1 97.81 61 ILE B O 1
ATOM 1627 N N . LEU B 1 62 ? 0.343 12.141 11.344 1 98.56 62 LEU B N 1
ATOM 1628 C CA . LEU B 1 62 ? 1.646 11.516 11.156 1 98.56 62 LEU B CA 1
ATOM 1629 C C . LEU B 1 62 ? 2.758 12.398 11.719 1 98.56 62 LEU B C 1
ATOM 1631 O O . LEU B 1 62 ? 2.799 13.594 11.445 1 98.56 62 LEU B O 1
ATOM 1635 N N . VAL B 1 63 ? 3.578 11.812 12.492 1 98.94 63 VAL B N 1
ATOM 1636 C CA . VAL B 1 63 ? 4.711 12.531 13.062 1 98.94 63 VAL B CA 1
ATOM 1637 C C . VAL B 1 63 ? 6.016 11.992 12.469 1 98.94 63 VAL B C 1
ATOM 1639 O O . VAL B 1 63 ? 6.352 10.82 12.656 1 98.94 63 VAL B O 1
ATOM 1642 N N . PHE B 1 64 ? 6.766 12.836 11.789 1 98.94 64 PHE B N 1
ATOM 1643 C CA . PHE B 1 64 ? 8.062 12.5 11.227 1 98.94 64 PHE B CA 1
ATOM 1644 C C . PHE B 1 64 ? 9.195 13.008 12.117 1 98.94 64 PHE B C 1
ATOM 1646 O O . PHE B 1 64 ? 9.359 14.219 12.289 1 98.94 64 PHE B O 1
ATOM 1653 N N . LYS B 1 65 ? 9.938 12.062 12.609 1 98.69 65 LYS B N 1
ATOM 1654 C CA . LYS B 1 65 ? 11.07 12.422 13.461 1 98.69 65 LYS B CA 1
ATOM 1655 C C . LYS B 1 65 ? 12.398 12.062 12.789 1 98.69 65 LYS B C 1
ATOM 1657 O O . LYS B 1 65 ? 12.594 10.922 12.367 1 98.69 65 LYS B O 1
ATOM 1662 N N . TYR B 1 66 ? 13.297 12.969 12.68 1 97.81 66 TYR B N 1
ATOM 1663 C CA . TYR B 1 66 ? 14.648 12.781 12.164 1 97.81 66 TYR B CA 1
ATOM 1664 C C . TYR B 1 66 ? 15.586 13.859 12.68 1 97.81 66 TYR B C 1
ATOM 1666 O O . TYR B 1 66 ? 15.156 14.969 13 1 97.81 66 TYR B O 1
ATOM 1674 N N . ASP B 1 67 ? 16.812 13.5 12.727 1 94.31 67 ASP B N 1
ATOM 1675 C CA . ASP B 1 67 ? 17.797 14.414 13.297 1 94.31 67 ASP B CA 1
ATOM 1676 C C . ASP B 1 67 ? 18.109 15.555 12.328 1 94.31 67 ASP B C 1
ATOM 1678 O O . ASP B 1 67 ? 18.219 15.336 11.125 1 94.31 67 ASP B O 1
ATOM 1682 N N . PRO B 1 68 ? 18.297 16.797 12.93 1 93.38 68 PRO B N 1
ATOM 1683 C CA . PRO B 1 68 ? 18.75 17.891 12.07 1 93.38 68 PRO B CA 1
ATOM 1684 C C . PRO B 1 68 ? 20.172 17.688 11.562 1 93.38 68 PRO B C 1
ATOM 1686 O O . PRO B 1 68 ? 20.953 16.922 12.156 1 93.38 68 PRO B O 1
ATOM 1689 N N . PRO B 1 69 ? 20.469 18.391 10.414 1 91.12 69 PRO B N 1
ATOM 1690 C CA . PRO B 1 69 ? 21.859 18.281 9.922 1 91.12 69 PRO B CA 1
ATOM 1691 C C . PRO B 1 69 ? 22.891 18.734 10.953 1 91.12 69 PRO B C 1
ATOM 1693 O O . PRO B 1 69 ? 22.656 19.719 11.656 1 91.12 69 PRO B O 1
ATOM 1696 N N . ASN B 1 70 ? 23.875 17.953 11.086 1 87.88 70 ASN B N 1
ATOM 1697 C CA . ASN B 1 70 ? 24.938 18.328 12.008 1 87.88 70 ASN B CA 1
ATOM 1698 C C . ASN B 1 70 ? 26.312 18.219 11.359 1 87.88 70 ASN B C 1
ATOM 1700 O O . ASN B 1 70 ? 27.344 18.219 12.047 1 87.88 70 ASN B O 1
ATOM 1704 N N . GLY B 1 71 ? 26.5 18.172 10.148 1 85.25 71 GLY B N 1
ATOM 1705 C CA . GLY B 1 71 ? 27.75 18.109 9.391 1 85.25 71 GLY B CA 1
ATOM 1706 C C . GLY B 1 71 ? 28.219 16.703 9.109 1 85.25 71 GLY B C 1
ATOM 1707 O O . GLY B 1 71 ? 28.984 16.469 8.18 1 85.25 71 GLY B O 1
ATOM 1708 N N . THR B 1 72 ? 27.734 15.664 9.875 1 86.19 72 THR B N 1
ATOM 1709 C CA . THR B 1 72 ? 28.219 14.297 9.727 1 86.19 72 THR B CA 1
ATOM 1710 C C . THR B 1 72 ? 27.125 13.375 9.219 1 86.19 72 THR B C 1
ATOM 1712 O O . THR B 1 72 ? 27.391 12.258 8.789 1 86.19 72 THR B O 1
ATOM 1715 N N . ASN B 1 73 ? 25.953 13.883 9.367 1 85.81 73 ASN B N 1
ATOM 1716 C CA . ASN B 1 73 ? 24.859 13.016 8.938 1 85.81 73 ASN B CA 1
ATOM 1717 C C . ASN B 1 73 ? 24.203 13.531 7.664 1 85.81 73 ASN B C 1
ATOM 1719 O O . ASN B 1 73 ? 24.312 14.711 7.332 1 85.81 73 ASN B O 1
ATOM 1723 N N . THR B 1 74 ? 23.609 12.625 6.902 1 88.19 74 THR B N 1
ATOM 1724 C CA . THR B 1 74 ? 22.797 13.016 5.758 1 88.19 74 THR B CA 1
ATOM 1725 C C . THR B 1 74 ? 21.422 13.484 6.215 1 88.19 74 THR B C 1
ATOM 1727 O O . THR B 1 74 ? 20.734 12.781 6.957 1 88.19 74 THR B O 1
ATOM 1730 N N . PRO B 1 75 ? 21.172 14.688 5.805 1 94.31 75 PRO B N 1
ATOM 1731 C CA . PRO B 1 75 ? 19.859 15.211 6.215 1 94.31 75 PRO B CA 1
ATOM 1732 C C . PRO B 1 75 ? 18.703 14.516 5.516 1 94.31 75 PRO B C 1
ATOM 1734 O O . PRO B 1 75 ? 18.875 13.938 4.441 1 94.31 75 PRO B O 1
ATOM 1737 N N . TYR B 1 76 ? 17.547 14.539 6.148 1 97.69 76 TYR B N 1
ATOM 1738 C CA . TYR B 1 76 ? 16.297 14.062 5.57 1 97.69 76 TYR B CA 1
ATOM 1739 C C . TYR B 1 76 ? 15.273 15.188 5.48 1 97.69 76 TYR B C 1
ATOM 1741 O O . TYR B 1 76 ? 15.422 16.219 6.129 1 97.69 76 TYR B O 1
ATOM 1749 N N . ASN B 1 77 ? 14.297 15.094 4.656 1 98.5 77 ASN B N 1
ATOM 1750 C CA . ASN B 1 77 ? 13.109 15.945 4.586 1 98.5 77 ASN B CA 1
ATOM 1751 C C . ASN B 1 77 ? 11.844 15.117 4.406 1 98.5 77 ASN B C 1
ATOM 1753 O O . ASN B 1 77 ? 11.883 13.891 4.453 1 98.5 77 ASN B O 1
ATOM 1757 N N . VAL B 1 78 ? 10.703 15.734 4.379 1 98.88 78 VAL B N 1
ATOM 1758 C CA . VAL B 1 78 ? 9.438 15.078 4.047 1 98.88 78 VAL B CA 1
ATOM 1759 C C . VAL B 1 78 ? 8.82 15.75 2.828 1 98.88 78 VAL B C 1
ATOM 1761 O O . VAL B 1 78 ? 8.625 16.969 2.812 1 98.88 78 VAL B O 1
ATOM 1764 N N . MET B 1 79 ? 8.594 14.969 1.833 1 98.69 79 MET B N 1
ATOM 1765 C CA . MET B 1 79 ? 7.934 15.453 0.621 1 98.69 79 MET B CA 1
ATOM 1766 C C . MET B 1 79 ? 6.66 14.664 0.343 1 98.69 79 MET B C 1
ATOM 1768 O O . MET B 1 79 ? 6.465 13.578 0.891 1 98.69 79 MET B O 1
ATOM 1772 N N . SER B 1 80 ? 5.84 15.242 -0.464 1 98.12 80 SER B N 1
ATOM 1773 C CA . SER B 1 80 ? 4.613 14.57 -0.885 1 98.12 80 SER B CA 1
ATOM 1774 C C . SER B 1 80 ? 4.445 14.625 -2.4 1 98.12 80 SER B C 1
ATOM 1776 O O . SER B 1 80 ? 4.863 15.594 -3.041 1 98.12 80 SER B O 1
ATOM 1778 N N . PHE B 1 81 ? 3.869 13.602 -2.963 1 97.56 81 PHE B N 1
ATOM 1779 C CA . PHE B 1 81 ? 3.553 13.523 -4.383 1 97.56 81 PHE B CA 1
ATOM 1780 C C . PHE B 1 81 ? 2.045 13.594 -4.605 1 97.56 81 PHE B C 1
ATOM 1782 O O . PHE B 1 81 ? 1.267 13.172 -3.752 1 97.56 81 PHE B O 1
ATOM 1789 N N . ASP B 1 82 ? 1.636 14.031 -5.797 1 94.5 82 ASP B N 1
ATOM 1790 C CA . ASP B 1 82 ? 0.217 14.156 -6.113 1 94.5 82 ASP B CA 1
ATOM 1791 C C . ASP B 1 82 ? -0.275 12.961 -6.926 1 94.5 82 ASP B C 1
ATOM 1793 O O . ASP B 1 82 ? -1.48 12.727 -7.023 1 94.5 82 ASP B O 1
ATOM 1797 N N . ASN B 1 83 ? 0.651 12.242 -7.512 1 94.81 83 ASN B N 1
ATOM 1798 C CA . ASN B 1 83 ? 0.227 11.125 -8.344 1 94.81 83 ASN B CA 1
ATOM 1799 C C . ASN B 1 83 ? 1.118 9.898 -8.141 1 94.81 83 ASN B C 1
ATOM 1801 O O . ASN B 1 83 ? 2.295 10.039 -7.801 1 94.81 83 ASN B O 1
ATOM 1805 N N . PRO B 1 84 ? 0.556 8.734 -8.406 1 96 84 PRO B N 1
ATOM 1806 C CA . PRO B 1 84 ? 1.291 7.512 -8.086 1 96 84 PRO B CA 1
ATOM 1807 C C . PRO B 1 84 ? 2.514 7.309 -8.977 1 96 84 PRO B C 1
ATOM 1809 O O . PRO B 1 84 ? 3.521 6.754 -8.531 1 96 84 PRO B O 1
ATOM 1812 N N . ASP B 1 85 ? 2.523 7.793 -10.227 1 97.56 85 ASP B N 1
ATOM 1813 C CA . ASP B 1 85 ? 3.654 7.57 -11.117 1 97.56 85 ASP B CA 1
ATOM 1814 C C . ASP B 1 85 ? 4.895 8.32 -10.633 1 97.56 85 ASP B C 1
ATOM 1816 O O . ASP B 1 85 ? 5.996 7.766 -10.617 1 97.56 85 ASP B O 1
ATOM 1820 N N . ASP B 1 86 ? 4.699 9.57 -10.242 1 98.25 86 ASP B N 1
ATOM 1821 C CA . ASP B 1 86 ? 5.816 10.344 -9.703 1 98.25 86 ASP B CA 1
ATOM 1822 C C . ASP B 1 86 ? 6.293 9.758 -8.375 1 98.25 86 ASP B C 1
ATOM 1824 O O . ASP B 1 86 ? 7.496 9.695 -8.117 1 98.25 86 ASP B O 1
ATOM 1828 N N . TYR B 1 87 ? 5.414 9.328 -7.547 1 98.06 87 TYR B N 1
ATOM 1829 C CA . TYR B 1 87 ? 5.742 8.672 -6.285 1 98.06 87 TYR B CA 1
ATOM 1830 C C . TYR B 1 87 ? 6.559 7.41 -6.523 1 98.06 87 TYR B C 1
ATOM 1832 O O . TYR B 1 87 ? 7.613 7.219 -5.918 1 98.06 87 TYR B O 1
ATOM 1840 N N . LEU B 1 88 ? 6.074 6.582 -7.438 1 97.75 88 LEU B N 1
ATOM 1841 C CA . LEU B 1 88 ? 6.703 5.289 -7.676 1 97.75 88 LEU B CA 1
ATOM 1842 C C . LEU B 1 88 ? 8.094 5.465 -8.273 1 97.75 88 LEU B C 1
ATOM 1844 O O . LEU B 1 88 ? 9.016 4.699 -7.953 1 97.75 88 LEU B O 1
ATOM 1848 N N . SER B 1 89 ? 8.273 6.5 -9.047 1 97.44 89 SER B N 1
ATOM 1849 C CA . SER B 1 89 ? 9.562 6.715 -9.695 1 97.44 89 SER B CA 1
ATOM 1850 C C . SER B 1 89 ? 10.461 7.613 -8.852 1 97.44 89 SER B C 1
ATOM 1852 O O . SER B 1 89 ? 11.609 7.887 -9.219 1 97.44 89 SER B O 1
ATOM 1854 N N . CYS B 1 90 ? 9.969 8.07 -7.797 1 98.38 90 CYS B N 1
ATOM 1855 C CA . CYS B 1 90 ? 10.688 9.016 -6.945 1 98.38 90 CYS B CA 1
ATOM 1856 C C . CYS B 1 90 ? 11.117 10.25 -7.738 1 98.38 90 CYS B C 1
ATOM 1858 O O . CYS B 1 90 ? 12.281 10.656 -7.68 1 98.38 90 CYS B O 1
ATOM 1860 N N . ASN B 1 91 ? 10.125 10.766 -8.453 1 98.06 91 ASN B N 1
ATOM 1861 C CA . ASN B 1 91 ? 10.352 12.016 -9.18 1 98.06 91 ASN B CA 1
ATOM 1862 C C . ASN B 1 91 ? 10.258 13.227 -8.258 1 98.06 91 ASN B C 1
ATOM 1864 O O . ASN B 1 91 ? 9.281 13.977 -8.312 1 98.06 91 ASN B O 1
ATOM 1868 N N . VAL B 1 92 ? 11.312 13.547 -7.547 1 97.69 92 VAL B N 1
ATOM 1869 C CA . VAL B 1 92 ? 11.273 14.508 -6.449 1 97.69 92 VAL B CA 1
ATOM 1870 C C . VAL B 1 92 ? 11.125 15.922 -7.008 1 97.69 92 VAL B C 1
ATOM 1872 O O . VAL B 1 92 ? 10.719 16.844 -6.285 1 97.69 92 VAL B O 1
ATOM 1875 N N . GLY B 1 93 ? 11.445 16.078 -8.289 1 97.75 93 GLY B N 1
ATOM 1876 C CA . GLY B 1 93 ? 11.227 17.359 -8.914 1 97.75 93 GLY B CA 1
ATOM 1877 C C . GLY B 1 93 ? 9.758 17.75 -8.984 1 97.75 93 GLY B C 1
ATOM 1878 O O . GLY B 1 93 ? 9.43 18.922 -9.141 1 97.75 93 GLY B O 1
ATOM 1879 N N . LYS B 1 94 ? 8.859 16.781 -8.914 1 98.12 94 LYS B N 1
ATOM 1880 C CA . LYS B 1 94 ? 7.426 17.016 -8.992 1 98.12 94 LYS B CA 1
ATOM 1881 C C . LYS B 1 94 ? 6.777 16.953 -7.613 1 98.12 94 LYS B C 1
ATOM 1883 O O . LYS B 1 94 ? 5.559 17.078 -7.488 1 98.12 94 LYS B O 1
ATOM 1888 N N . ALA B 1 95 ? 7.598 16.766 -6.551 1 98.38 95 ALA B N 1
ATOM 1889 C CA . ALA B 1 95 ? 7.078 16.641 -5.191 1 98.38 95 ALA B CA 1
ATOM 1890 C C . ALA B 1 95 ? 7.02 17.984 -4.496 1 98.38 95 ALA B C 1
ATOM 1892 O O . ALA B 1 95 ? 7.715 18.922 -4.895 1 98.38 95 ALA B O 1
ATOM 1893 N N . LYS B 1 96 ? 6.199 18.078 -3.594 1 98.19 96 LYS B N 1
ATOM 1894 C CA . LYS B 1 96 ? 6.117 19.234 -2.699 1 98.19 96 LYS B CA 1
ATOM 1895 C C . LYS B 1 96 ? 6.867 18.969 -1.397 1 98.19 96 LYS B C 1
ATOM 1897 O O . LYS B 1 96 ? 6.719 17.906 -0.79 1 98.19 96 LYS B O 1
ATOM 1902 N N . VAL B 1 97 ? 7.637 19.953 -0.989 1 98.38 97 VAL B N 1
ATOM 1903 C CA . VAL B 1 97 ? 8.32 19.844 0.293 1 98.38 97 VAL B CA 1
ATOM 1904 C C . VAL B 1 97 ? 7.359 20.188 1.428 1 98.38 97 VAL B C 1
ATOM 1906 O O . VAL B 1 97 ? 6.812 21.281 1.473 1 98.38 97 VAL B O 1
ATOM 1909 N N . LEU B 1 98 ? 7.121 19.219 2.311 1 98.56 98 LEU B N 1
ATOM 1910 C CA . LEU B 1 98 ? 6.246 19.438 3.461 1 98.56 98 LEU B CA 1
ATOM 1911 C C . LEU B 1 98 ? 7.051 19.906 4.672 1 98.56 98 LEU B C 1
ATOM 1913 O O . LEU B 1 98 ? 6.566 20.703 5.477 1 98.56 98 LEU B O 1
ATOM 1917 N N . ALA B 1 99 ? 8.203 19.328 4.871 1 98.69 99 ALA B N 1
ATOM 1918 C CA . ALA B 1 99 ? 9.094 19.656 5.98 1 98.69 99 ALA B CA 1
ATOM 1919 C C . ALA B 1 99 ? 10.547 19.656 5.531 1 98.69 99 ALA B C 1
ATOM 1921 O O . ALA B 1 99 ? 10.969 18.766 4.781 1 98.69 99 ALA B O 1
ATOM 1922 N N . ASN B 1 100 ? 11.25 20.625 5.934 1 97.75 100 ASN B N 1
ATOM 1923 C CA . ASN B 1 100 ? 12.664 20.719 5.566 1 97.75 100 ASN B CA 1
ATOM 1924 C C . ASN B 1 100 ? 13.539 19.922 6.52 1 97.75 100 ASN B C 1
ATOM 1926 O O . ASN B 1 100 ? 13.039 19.172 7.367 1 97.75 100 ASN B O 1
ATOM 1930 N N . GLU B 1 101 ? 14.859 20.047 6.402 1 96.88 101 GLU B N 1
ATOM 1931 C CA . GLU B 1 101 ? 15.82 19.156 7.043 1 96.88 101 GLU B CA 1
ATOM 1932 C C . GLU B 1 101 ? 15.898 19.422 8.547 1 96.88 101 GLU B C 1
ATOM 1934 O O . GLU B 1 101 ? 16.438 18.609 9.297 1 96.88 101 GLU B O 1
ATOM 1939 N N . THR B 1 102 ? 15.367 20.5 9.039 1 96.56 102 THR B N 1
ATOM 1940 C CA . THR B 1 102 ? 15.484 20.812 10.461 1 96.56 102 THR B CA 1
ATOM 1941 C C . THR B 1 102 ? 14.156 20.578 11.172 1 96.56 102 THR B C 1
ATOM 1943 O O . THR B 1 102 ? 14.109 20.531 12.406 1 96.56 102 THR B O 1
ATOM 1946 N N . GLN B 1 103 ? 13.102 20.375 10.43 1 98 103 GLN B N 1
ATOM 1947 C CA . GLN B 1 103 ? 11.758 20.422 11 1 98 103 GLN B CA 1
ATOM 1948 C C . GLN B 1 103 ? 11.375 19.078 11.617 1 98 103 GLN B C 1
ATOM 1950 O O . GLN B 1 103 ? 10.312 18.953 12.242 1 98 103 GLN B O 1
ATOM 1955 N N . GLY B 1 104 ? 12.195 18.094 11.5 1 98.25 104 GLY B N 1
ATOM 1956 C CA . GLY B 1 104 ? 11.938 16.797 12.109 1 98.25 104 GLY B CA 1
ATOM 1957 C C . GLY B 1 104 ? 12.516 16.672 13.508 1 98.25 104 GLY B C 1
ATOM 1958 O O . GLY B 1 104 ? 12.344 15.648 14.164 1 98.25 104 GLY B O 1
ATOM 1959 N N . ALA B 1 105 ? 13.211 17.656 14.016 1 96.31 105 ALA B N 1
ATOM 1960 C CA . ALA B 1 105 ? 13.859 17.609 15.32 1 96.31 105 ALA B CA 1
ATOM 1961 C C . ALA B 1 105 ? 12.828 17.719 16.438 1 96.31 105 ALA B C 1
ATOM 1963 O O . ALA B 1 105 ? 11.688 18.125 16.203 1 96.31 105 ALA B O 1
ATOM 1964 N N . ASP B 1 106 ? 13.227 17.25 17.672 1 95.12 106 ASP B N 1
ATOM 1965 C CA . ASP B 1 106 ? 12.453 17.406 18.891 1 95.12 106 ASP B CA 1
ATOM 1966 C C . ASP B 1 106 ? 11.094 16.719 18.781 1 95.12 106 ASP B C 1
ATOM 1968 O O . ASP B 1 106 ? 11.023 15.484 18.672 1 95.12 106 ASP B O 1
ATOM 1972 N N . GLU B 1 107 ? 9.9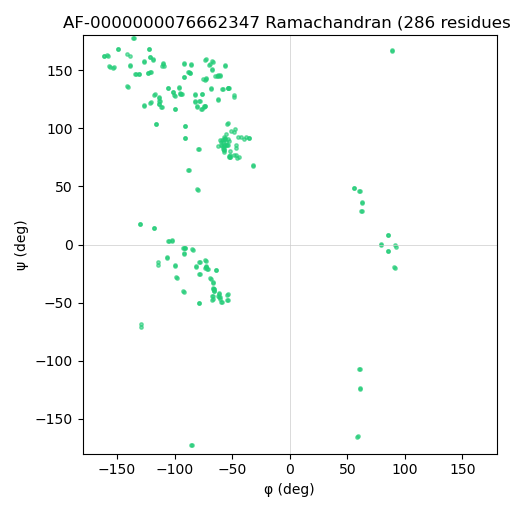69 17.469 18.641 1 97.19 107 GLU B N 1
ATOM 1973 C CA . GLU B 1 107 ? 8.625 16.891 18.625 1 97.19 107 GLU B CA 1
ATOM 1974 C C . GLU B 1 107 ? 8.305 16.281 17.25 1 97.19 107 GLU B C 1
ATOM 1976 O O . GLU B 1 107 ? 7.348 15.531 17.109 1 97.19 107 GLU B O 1
ATOM 1981 N N . GLY B 1 108 ? 9.117 16.641 16.234 1 98.62 108 GLY B N 1
ATOM 1982 C CA . GLY B 1 108 ? 8.914 16.141 14.898 1 98.62 108 GLY B CA 1
ATOM 1983 C C . GLY B 1 108 ? 7.98 16.984 14.062 1 98.62 108 GLY B C 1
ATOM 1984 O O . GLY B 1 108 ? 7.355 17.922 14.586 1 98.62 108 GLY B O 1
ATOM 1985 N N . PHE B 1 109 ? 7.957 16.75 12.82 1 98.81 109 PHE B N 1
ATOM 1986 C CA . PHE B 1 109 ? 7.012 17.375 11.898 1 98.81 109 PHE B CA 1
ATOM 1987 C C . PHE B 1 109 ? 5.676 16.641 11.914 1 98.81 109 PHE B C 1
ATOM 1989 O O . PHE B 1 109 ? 5.625 15.445 11.656 1 98.81 109 PHE B O 1
ATOM 1996 N N . LYS B 1 110 ? 4.621 17.344 12.203 1 98.75 110 LYS B N 1
ATOM 1997 C CA . LYS B 1 110 ? 3.283 16.766 12.266 1 98.75 110 LYS B CA 1
ATOM 1998 C C . LYS B 1 110 ? 2.486 17.078 11.008 1 98.75 110 LYS B C 1
ATOM 2000 O O . LYS B 1 110 ? 2.453 18.219 10.555 1 98.75 110 LYS B O 1
ATOM 2005 N N . HIS B 1 111 ? 1.922 16.094 10.477 1 98.19 111 HIS B N 1
ATOM 2006 C CA . HIS B 1 111 ? 1.072 16.234 9.297 1 98.19 111 HIS B CA 1
ATOM 2007 C C . HIS B 1 111 ? -0.297 15.602 9.539 1 98.19 111 HIS B C 1
ATOM 2009 O O . HIS B 1 111 ? -0.4 14.391 9.766 1 98.19 111 HIS B O 1
ATOM 2015 N N . ARG B 1 112 ? -1.309 16.406 9.445 1 96.06 112 ARG B N 1
ATOM 2016 C CA . ARG B 1 112 ? -2.674 15.906 9.586 1 96.06 112 ARG B CA 1
ATOM 2017 C C . ARG B 1 112 ? -3.168 15.305 8.266 1 96.06 112 ARG B C 1
ATOM 2019 O O . ARG B 1 112 ? -3.047 15.93 7.211 1 96.06 112 ARG B O 1
ATOM 2026 N N . LEU B 1 113 ? -3.684 14.086 8.359 1 95.38 113 LEU B N 1
ATOM 2027 C CA . LEU B 1 113 ? -4.184 13.422 7.164 1 95.38 113 LEU B CA 1
ATOM 2028 C C . LEU B 1 113 ? -5.539 13.984 6.75 1 95.38 113 LEU B C 1
ATOM 2030 O O . LEU B 1 113 ? -6.461 14.062 7.566 1 95.38 113 LEU B O 1
ATOM 2034 N N . PRO B 1 114 ? -5.582 14.32 5.465 1 86.19 114 PRO B N 1
ATOM 2035 C CA . PRO B 1 114 ? -6.867 14.828 4.98 1 86.19 114 PRO B CA 1
ATOM 2036 C C . PRO B 1 114 ? -7.82 13.719 4.551 1 86.19 114 PRO B C 1
ATOM 2038 O O . PRO B 1 114 ? -7.387 12.602 4.27 1 86.19 114 PRO B O 1
ATOM 2041 N N . ASN B 1 115 ? -9.172 13.953 4.582 1 71.56 115 ASN B N 1
ATOM 2042 C CA . ASN B 1 115 ? -10.219 13.008 4.211 1 71.56 115 ASN B CA 1
ATOM 2043 C C . ASN B 1 115 ? -10.391 12.93 2.695 1 71.56 115 ASN B C 1
ATOM 2045 O O . ASN B 1 115 ? -11.477 13.188 2.174 1 71.56 115 ASN B O 1
ATOM 2049 N N . THR B 1 116 ? -9.508 12.828 2.012 1 67.69 116 THR B N 1
ATOM 2050 C CA . THR B 1 116 ? -9.797 12.961 0.586 1 67.69 116 THR B CA 1
ATOM 2051 C C . THR B 1 116 ? -9.195 11.789 -0.192 1 67.69 116 THR B C 1
ATOM 2053 O O . THR B 1 116 ? -9.898 11.102 -0.933 1 67.69 116 THR B O 1
ATOM 2056 N N . ASN B 1 117 ? -7.914 11.711 -0.335 1 77.62 117 ASN B N 1
ATOM 2057 C CA . ASN B 1 117 ? -7.223 10.859 -1.295 1 77.62 117 ASN B CA 1
ATOM 2058 C C . ASN B 1 117 ? -5.992 10.203 -0.677 1 77.62 117 ASN B C 1
ATOM 2060 O O . ASN B 1 117 ? -5.617 10.516 0.454 1 77.62 117 ASN B O 1
ATOM 2064 N N . ILE B 1 118 ? -5.539 9.188 -1.321 1 89.62 118 ILE B N 1
ATOM 2065 C CA . ILE B 1 118 ? -4.277 8.562 -0.938 1 89.62 118 ILE B CA 1
ATOM 2066 C C . ILE B 1 118 ? -3.178 9.617 -0.858 1 89.62 118 ILE B C 1
ATOM 2068 O O . ILE B 1 118 ? -3.105 10.508 -1.704 1 89.62 118 ILE B O 1
ATOM 2072 N N . GLN B 1 119 ? -2.393 9.539 0.223 1 94.75 119 GLN B N 1
ATOM 2073 C CA . GLN B 1 119 ? -1.245 10.422 0.414 1 94.75 119 GLN B CA 1
ATOM 2074 C C . GLN B 1 119 ? 0.066 9.68 0.174 1 94.75 119 GLN B C 1
ATOM 2076 O O . GLN B 1 119 ? 0.225 8.539 0.604 1 94.75 119 GLN B O 1
ATOM 2081 N N . TYR B 1 120 ? 0.991 10.32 -0.576 1 97.12 120 TYR B N 1
ATOM 2082 C CA . TYR B 1 120 ? 2.303 9.766 -0.891 1 97.12 120 TYR B CA 1
ATOM 2083 C C . TYR B 1 120 ? 3.41 10.578 -0.23 1 97.12 120 TYR B C 1
ATOM 2085 O O . TYR B 1 120 ? 3.547 11.773 -0.485 1 97.12 120 TYR B O 1
ATOM 2093 N N . PHE B 1 121 ? 4.242 9.922 0.571 1 98.5 121 PHE B N 1
ATOM 2094 C CA . PHE B 1 121 ? 5.316 10.602 1.281 1 98.5 121 PHE B CA 1
ATOM 2095 C C . PHE B 1 121 ? 6.672 10.016 0.908 1 98.5 121 PHE B C 1
ATOM 2097 O O . PHE B 1 121 ? 6.785 8.82 0.642 1 98.5 121 PHE B O 1
ATOM 2104 N N . ALA B 1 122 ? 7.695 10.852 0.931 1 98.81 122 ALA B N 1
ATOM 2105 C CA . ALA B 1 122 ? 9.062 10.383 0.74 1 98.81 122 ALA B CA 1
ATOM 2106 C C . ALA B 1 122 ? 10.07 11.375 1.32 1 98.81 122 ALA B C 1
ATOM 2108 O O . ALA B 1 122 ? 9.703 12.492 1.683 1 98.81 122 ALA B O 1
ATOM 2109 N N . SER B 1 123 ? 11.219 10.938 1.508 1 98.44 123 SER B N 1
ATOM 2110 C CA . SER B 1 123 ? 12.359 11.836 1.628 1 98.44 123 SER B CA 1
ATOM 2111 C C . SER B 1 123 ? 13.062 12.023 0.286 1 98.44 123 SER B C 1
ATOM 2113 O O . SER B 1 123 ? 13.375 11.047 -0.398 1 98.44 123 SER B O 1
ATOM 2115 N N . GLY B 1 124 ? 13.312 13.195 -0.134 1 95.12 124 GLY B N 1
ATOM 2116 C CA . GLY B 1 124 ? 13.758 13.453 -1.495 1 95.12 124 GLY B CA 1
ATOM 2117 C C . GLY B 1 124 ? 15.133 14.086 -1.566 1 95.12 124 GLY B C 1
ATOM 2118 O O . GLY B 1 124 ? 15.539 14.586 -2.617 1 95.12 124 GLY B O 1
ATOM 2119 N N . ILE B 1 125 ? 15.883 14.07 -0.492 1 90.62 125 ILE B N 1
ATOM 2120 C CA . ILE B 1 125 ? 17.203 14.695 -0.49 1 90.62 125 ILE B CA 1
ATOM 2121 C C . ILE B 1 125 ? 18.141 13.922 -1.408 1 90.62 125 ILE B C 1
ATOM 2123 O O . ILE B 1 125 ? 17.938 12.727 -1.658 1 90.62 125 ILE B O 1
ATOM 2127 N N . ASN B 1 126 ? 19.156 14.695 -2.016 1 90.94 126 ASN B N 1
ATOM 2128 C CA . ASN B 1 126 ? 20.125 14.125 -2.934 1 90.94 126 ASN B CA 1
ATOM 2129 C C . ASN B 1 126 ? 19.453 13.531 -4.168 1 90.94 126 ASN B C 1
ATOM 2131 O O . ASN B 1 126 ? 19.719 12.375 -4.527 1 90.94 126 ASN B O 1
ATOM 2135 N N . ASP B 1 127 ? 18.547 14.242 -4.742 1 94.12 127 ASP B N 1
ATOM 2136 C CA . ASP B 1 127 ? 17.875 13.945 -6 1 94.12 127 ASP B CA 1
ATOM 2137 C C .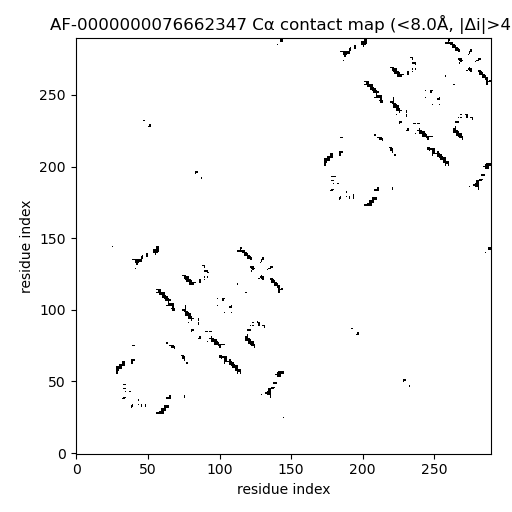 ASP B 1 127 ? 17.078 12.648 -5.895 1 94.12 127 ASP B C 1
ATOM 2139 O O . ASP B 1 127 ? 17.125 11.805 -6.793 1 94.12 127 ASP B O 1
ATOM 2143 N N . GLY B 1 128 ? 16.531 12.477 -4.754 1 95.62 128 GLY B N 1
ATOM 2144 C CA . GLY B 1 128 ? 15.641 11.336 -4.555 1 95.62 128 GLY B CA 1
ATOM 2145 C C . GLY B 1 128 ? 16.375 10.062 -4.184 1 95.62 128 GLY B C 1
ATOM 2146 O O . GLY B 1 128 ? 15.797 8.977 -4.195 1 95.62 128 GLY B O 1
ATOM 2147 N N . PHE B 1 129 ? 17.656 10.18 -3.922 1 96.81 129 PHE B N 1
ATOM 2148 C CA . PHE B 1 129 ? 18.453 9.008 -3.566 1 96.81 129 PHE B CA 1
ATOM 2149 C C . PHE B 1 129 ? 17.828 8.273 -2.383 1 96.81 129 PHE B C 1
ATOM 2151 O O . PHE B 1 129 ? 17.734 7.047 -2.391 1 96.81 129 PHE B O 1
ATOM 2158 N N . GLN B 1 130 ? 17.375 8.984 -1.368 1 97.31 130 GLN B N 1
ATOM 2159 C CA . GLN B 1 130 ? 16.797 8.383 -0.174 1 97.31 130 GLN B CA 1
ATOM 2160 C C . GLN B 1 130 ? 15.477 7.684 -0.501 1 97.31 130 GLN B C 1
ATOM 2162 O O . GLN B 1 130 ? 15.164 6.633 0.067 1 97.31 130 GLN B O 1
ATOM 2167 N N . CYS B 1 131 ? 14.719 8.266 -1.387 1 98.12 131 CYS B N 1
ATOM 2168 C CA . CYS B 1 131 ? 13.469 7.684 -1.865 1 98.12 131 CYS B CA 1
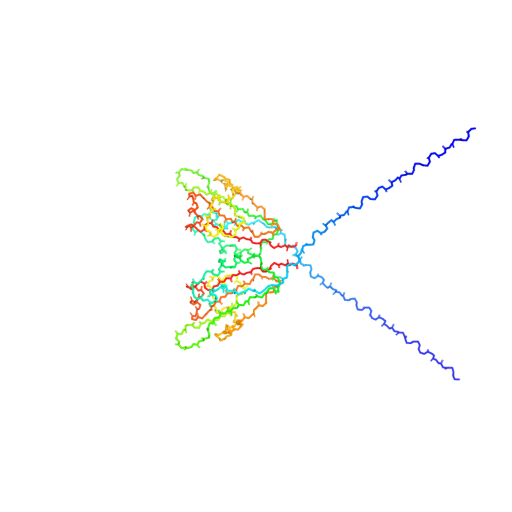ATOM 2169 C C . CYS B 1 131 ? 13.734 6.418 -2.674 1 98.12 131 CYS B C 1
ATOM 2171 O O . CYS B 1 131 ? 13.125 5.379 -2.42 1 98.12 131 CYS B O 1
ATOM 2173 N N . LYS B 1 132 ? 14.602 6.434 -3.549 1 96.88 132 LYS B N 1
ATOM 2174 C CA . LYS B 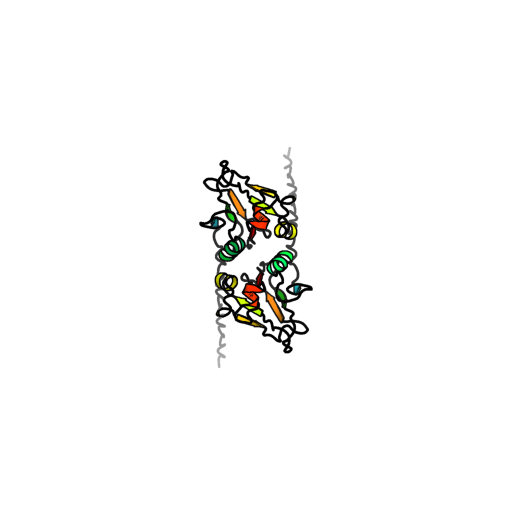1 132 ? 14.844 5.371 -4.52 1 96.88 132 LYS B CA 1
ATOM 2175 C C . LYS B 1 132 ? 15.625 4.219 -3.895 1 96.88 132 LYS B C 1
ATOM 2177 O O . LYS B 1 132 ? 15.234 3.059 -4.02 1 96.88 132 LYS B O 1
ATOM 2182 N N . LYS B 1 133 ? 16.703 4.516 -3.254 1 96.75 133 LYS B N 1
ATOM 2183 C CA . LYS B 1 133 ? 17.609 3.494 -2.756 1 96.75 133 LYS B CA 1
ATOM 2184 C C . LYS B 1 133 ? 17.375 3.203 -1.28 1 96.75 133 LYS B C 1
ATOM 2186 O O . LYS B 1 133 ? 17.594 2.082 -0.817 1 96.75 133 LYS B O 1
ATOM 2191 N N . GLY B 1 134 ? 16.906 4.195 -0.593 1 97.06 134 GLY B N 1
ATOM 2192 C CA . GLY B 1 134 ? 16.766 4.066 0.848 1 97.06 134 GLY B CA 1
ATOM 2193 C C . GLY B 1 134 ? 15.398 3.555 1.267 1 97.06 134 GLY B C 1
ATOM 2194 O O . GLY B 1 134 ? 15.148 3.332 2.453 1 97.06 134 GLY B O 1
ATOM 2195 N N . ASN B 1 135 ? 14.492 3.447 0.346 1 96.62 135 ASN B N 1
ATOM 2196 C CA . ASN B 1 135 ? 13.125 2.992 0.605 1 96.62 135 ASN B CA 1
ATOM 2197 C C . ASN B 1 135 ? 12.391 3.938 1.552 1 96.62 135 ASN B C 1
ATOM 2199 O O . ASN B 1 135 ? 11.539 3.506 2.328 1 96.62 135 ASN B O 1
ATOM 2203 N N . MET B 1 136 ? 12.781 5.191 1.519 1 98.5 136 MET B N 1
ATOM 2204 C CA . MET B 1 136 ? 12.156 6.16 2.41 1 98.5 136 MET B CA 1
ATOM 2205 C C . MET B 1 136 ? 10.906 6.758 1.767 1 98.5 136 MET B C 1
ATOM 2207 O O . MET B 1 136 ? 10.844 7.965 1.524 1 98.5 136 MET B O 1
ATOM 2211 N N . LYS B 1 137 ? 9.945 5.98 1.527 1 98.62 137 LYS B N 1
ATOM 2212 C CA . LYS B 1 137 ? 8.648 6.398 0.987 1 98.62 137 LYS B CA 1
ATOM 2213 C C . LYS B 1 137 ? 7.539 5.449 1.416 1 98.62 137 LYS B C 1
ATOM 2215 O O . LYS B 1 137 ? 7.793 4.273 1.697 1 98.62 137 LYS B O 1
ATOM 2220 N N . PHE B 1 138 ? 6.371 5.934 1.499 1 98.12 138 PHE B N 1
ATOM 2221 C CA . PHE B 1 138 ? 5.176 5.133 1.737 1 98.12 138 PHE B CA 1
ATOM 2222 C C . PHE B 1 138 ? 3.924 5.902 1.338 1 98.12 138 PHE B C 1
ATOM 2224 O O . PHE B 1 138 ? 3.979 7.109 1.099 1 98.12 138 PHE B O 1
ATOM 2231 N N . SER B 1 139 ? 2.854 5.215 1.161 1 95.56 139 SER B N 1
ATOM 2232 C CA . SER B 1 139 ? 1.546 5.805 0.894 1 95.56 139 SER B CA 1
ATOM 2233 C C . SER B 1 139 ? 0.519 5.367 1.934 1 95.56 139 SER B C 1
ATOM 2235 O O . SER B 1 139 ? 0.635 4.285 2.512 1 95.56 139 SER B O 1
ATOM 2237 N N . VAL B 1 140 ? -0.402 6.215 2.234 1 93.19 140 VAL B N 1
ATOM 2238 C CA . VAL B 1 140 ? -1.487 5.891 3.152 1 93.19 140 VAL B CA 1
ATOM 2239 C C . VAL B 1 140 ? -2.818 6.355 2.566 1 93.19 140 VAL B C 1
ATOM 2241 O O . VAL B 1 140 ? -2.877 7.371 1.871 1 93.19 140 VAL B O 1
ATOM 2244 N N . TRP B 1 141 ? -3.787 5.598 2.873 1 84.69 141 TRP B N 1
ATOM 2245 C CA . TRP B 1 141 ? -5.156 5.957 2.514 1 84.69 141 TRP B CA 1
ATOM 2246 C C . TRP B 1 141 ? -6.004 6.184 3.76 1 84.69 141 TRP B C 1
ATOM 2248 O O . TRP B 1 141 ? -6.418 5.227 4.418 1 84.69 141 TRP B O 1
ATOM 2258 N N . PRO B 1 142 ? -6.227 7.391 4.039 1 85.12 142 PRO B N 1
ATOM 2259 C CA . PRO B 1 142 ? -7.133 7.633 5.164 1 85.12 142 PRO B CA 1
ATOM 2260 C C . PRO B 1 142 ? -8.594 7.34 4.82 1 85.12 142 PRO B C 1
ATOM 2262 O O . PRO B 1 142 ? -9.133 7.914 3.871 1 85.12 142 PRO B O 1
ATOM 2265 N N . ALA B 1 143 ? -9.203 6.41 5.512 1 75.69 143 ALA B N 1
ATOM 2266 C CA . ALA B 1 143 ? -10.602 6.055 5.305 1 75.69 143 ALA B CA 1
ATOM 2267 C C . ALA B 1 143 ? -11.531 7.141 5.844 1 75.69 143 ALA B C 1
ATOM 2269 O O . ALA B 1 143 ? -11.234 7.77 6.863 1 75.69 143 ALA B O 1
ATOM 2270 N N . PRO B 1 144 ? -12.641 7.293 5.035 1 65.5 144 PRO B N 1
ATOM 2271 C CA . PRO B 1 144 ? -13.625 8.234 5.566 1 65.5 144 PRO B CA 1
ATOM 2272 C C . PRO B 1 144 ? -14.43 7.66 6.73 1 65.5 144 PRO B C 1
ATOM 2274 O O . PRO B 1 144 ? -14.703 6.457 6.758 1 65.5 144 PRO B O 1
ATOM 2277 N N . TYR B 1 145 ? -14.43 8.156 7.879 1 58.06 145 TYR B N 1
ATOM 2278 C CA . TYR B 1 145 ? -15.406 7.746 8.883 1 58.06 145 TYR B CA 1
ATOM 2279 C C . TYR B 1 145 ? -16.578 8.727 8.945 1 58.06 145 TYR B C 1
ATOM 2281 O O . TYR B 1 145 ? -16.406 9.914 8.656 1 58.06 145 TYR B O 1
#

Sequence (290 aa):
MKMISASVVALAIASTLLSMSVPLAARLNKEFVVGGDQHWRFGYNYSDWALRNFPFIDDDILVFKYDPPNGTNTPYNVMSFDNPDDYLSCNVGKAKVLANETQGADEGFKHRLPNTNIQYFASGINDGFQCKKGNMKFSVWPAPYMKMISASVVALAIASTLLSMSVPLAARLNKEFVVGGDQHWRFGYNYSDWALRNFPFIDDDILVFKYDPPNGTNTPYNVMSFDNPDDYLSCNVGKAKVLANETQGADEGFKHRLPNTNIQYFASGINDGFQCKKGNMKFSVWPAPY

Foldseek 3Di:
DDDPDPPPPPPPPPPPPPPPPPPPPPDDAEEDQQVVPVFQDFQGARAVVQVVPPDAAAFHKYFGADAADDPPDDFWFKWKADDVVCLVVVQCVRIHTPGDRHQRYDRGDMDGDHQDAKIKMATQPPNRCRVPVRVGIYIHHHHYD/DPPPPPPPPPPPPPPPPPPPPPPPPPDDAEEDQQVVPVFQDFQGARAVVQVVPPDAAAFHKYFGADAADDPPDDFWFKWKADDVVCLVVVQCVRIHTPGDRHQRYDRGDMDGDHQDAKIKMATQPPNRCRVPVRVGIYIHHHHYD

Radius of gyration: 28.06 Å; Cα contacts (8 Å, |Δi|>4): 541; chains: 2; bounding box: 108×94×42 Å

Organism: Ananas comosus (NCBI:txid4615)

Nearest PDB structures (foldseek):
  4e9w-assembly1_A  TM=5.322E-01  e=1.644E-01  uncultured bacterium
  3g5w-assembly1_A  TM=4.547E-01  e=1.008E-01  Nitrosomonas europaea
  1l9p-assembly1_C  TM=4.890E-01  e=1.546E-01  Alcaligenes faecalis
  7czj-assembly2_B  TM=3.722E-01  e=1.678E+00  Roseateles saccharophilus
  2we3-assembly1_A  TM=2.124E-01  e=6.059E+00  Human herpesvirus 4 strain B95-8

InterPro domains:
  IPR003245 Phytocyanin domain [PS51485] (30-144)
  IPR008972 Cupredoxin [G3DSA:2.60.40.420] (28-142)
  IPR008972 Cupredoxin [SSF49503] (30-142)

=== Feature glossary ===
A reading guide for the features in this record.

Start from the sequence.

  · This is the polypeptide sequence — one letter per residue, N-terminus first. Length ranges from a few dozen residues for small domains to over a thousand for large multi-domain proteins.

Fold it, and you get atomic coordinates and the backbone conformation that goes with them.

  · Structure coordinates are given as an mmCIF _atom_site loop: one row per atom with element, residue name, chain id, sequence number, and x/y/z position in Å. Only the four main-chain atoms per residue are included here; side chains are omitted to keep the record compact.

  · Backbone dihedral angles. Every residue except chain termini has a φ (preceding-C → N → Cα → C) and a ψ (N → Cα → C → next-N). They are reported in degrees following the IUPAC sign convention. Secondary structure is essentially a statement about which (φ, ψ) basin each residue occupies.

  · The SS8 string is DSSP's per-residue secondary-structure call. α-helix (H) means an i→i+4 H-bond ladder; β-strand (E) means the residue participates in a β-sheet; 3₁₀ (G) and π (I) are tighter and wider helices; T/S are turns/bends; '-' is loop.

  · SS3 is a coarse helix/strand/coil call (letters a/b/c) made by the P-SEA algorithm from inter-Cα distances and dihedrals. It is less detailed than DSSP but needs only Cα positions.

Summarize the fold with a handful of shape descriptors and a per-residue structural alphabet.

  · Radius of gyration (Rg) is the root-mean-square distance of Cα atoms from their centroid — a single number for overall size and compactness. A globular domain of N residues has Rg ≈ 2.2·N^0.38 Å; an extended or disordered chain has a much larger Rg. The Cα contact count is the number of residue pairs whose Cα atoms are within 8 Å and are more than four positions apart in sequence — a standard proxy for tertiary packing density. The bounding box is the smallest axis-aligned box enclosing all Cα atoms.

  · The Foldseek 3Di string encodes local tertiary geometry as a 20-letter alphabet — one character per residue — derived from the relative positions of nearby Cα atoms. Unlike the amino-acid sequence, 3Di is a direct function of the 3D structure, so two proteins with the same fold have similar 3Di strings even at low sequence identity.

  · Solvent-accessible surface area (SASA) is the area in Å² traced out by the centre of a 1.4 Å probe sphere (a water molecule) rolled over the protein's van der Waals surface (Shrake–Rupley / Lee–Richards construction). Buried residues have near-zero SASA; fully exposed residues can exceed 200 Å². The total SASA scales roughly with the number of surface residues.

Ask how reliable the model is.

  · pLDDT (predicted Local Distance Difference Test) is AlphaFold's per-residue confidence score, ranging from 0 to 100. Values above 90 indicate high confidence (typically well-packed cores); 70–90 is confident; 50–70 low confidence; below 50 usually means the region is disordered or the prediction is unreliable there. AlphaFold stores pLDDT in the mmCIF B-factor column.

  · B-factor (Debye–Waller factor) reflects atomic displacement in the crystal lattice. It is an experimental observable (units Å²), not a prediction; low values mean the atom is pinned down, high values mean it moves or is heterogeneous across the crystal.

  · Predicted Aligned Error (PAE) is an AlphaFold confidence matrix: entry (i, j) is the expected error in the position of residue j, in ångströms, when the prediction is superimposed on the true structure at residue i. Low PAE within a block of residues means that block is internally rigid and well-predicted; high PAE between two blocks means their relative placement is uncertain even if each block individually is confident.

Place it in context: what it resembles, what it is annotated as, and how it looks.

  · Nearest PDB neighbors are the top structural matches found by Foldseek when searching this structure against the entire Protein Data Bank. Each hit reports a TM-score (0 to 1; >0.5 almost always implies the same fold) and an E-value. These are *structural* homologs — they may share no detectable sequence similarity.

  · Functional annotations link the protein to curated databases. InterPro entries identify conserved domains and families by matching the sequence against member-database signatures (Pfam, PROSITE, CDD, …). Gene Ontology (GO) terms describe molecular function, biological process, and cellular component in a controlled vocabulary. CATH places the structure in a hierarchical fold classification (Class/Architecture/Topology/Homologous-superfamily). The organism is the source species.

  · Three diagnostic plots accompany the record. The Cα contact map visualizes the tertiary structure as a 2D adjacency matrix (8 Å cutoff, sequence-local contacts suppressed). The Ramachandran plot shows the distribution of backbone (φ, ψ) torsions, with points in the α and β basins reflecting secondary structure content. The PAE plot shows AlphaFold's inter-residue confidence as a color matrix.

  · Six rendered views show the 3D structure from the faces of a cube — i.e. along ±x, ±y, ±z. Rendering representation is drawn randomly per protein from cartoon (secondary-structure ribbons), sticks (backbone bonds), or molecular surface; coloring is either N→C rainbow (blue at the N-terminus through red at the C-terminus) or one color per chain.